Protein AF-A0A6P8WAM2-F1 (afdb_monomer_lite)

Radius of gyration: 33.54 Å; chains: 1; bounding box: 85×66×85 Å

Structure (mmCIF, N/CA/C/O backbone):
data_AF-A0A6P8WAM2-F1
#
_entry.id   AF-A0A6P8WAM2-F1
#
loop_
_atom_site.group_PDB
_atom_site.id
_atom_site.type_symbol
_atom_site.label_atom_id
_atom_site.label_alt_id
_atom_site.label_comp_id
_atom_site.label_asym_id
_atom_site.label_entity_id
_atom_site.label_seq_id
_atom_site.pdbx_PDB_ins_code
_atom_site.Cartn_x
_atom_site.Cartn_y
_atom_site.Cartn_z
_atom_site.occupancy
_atom_site.B_iso_or_equiv
_atom_site.auth_seq_id
_atom_site.auth_comp_id
_atom_site.auth_asym_id
_atom_site.auth_atom_id
_atom_site.pdbx_PDB_model_num
ATOM 1 N N . MET A 1 1 ? -18.773 44.799 2.627 1.00 32.84 1 MET A N 1
ATOM 2 C CA . MET A 1 1 ? -20.217 44.986 2.868 1.00 32.84 1 MET A CA 1
ATOM 3 C C . MET A 1 1 ? -20.876 43.616 2.705 1.00 32.84 1 MET A C 1
ATOM 5 O O . MET A 1 1 ? -21.251 43.252 1.602 1.00 32.84 1 MET A O 1
ATOM 9 N N . PHE A 1 2 ? -20.865 42.795 3.760 1.00 32.62 2 PHE A N 1
ATOM 10 C CA . PHE A 1 2 ? -21.522 41.482 3.760 1.00 32.62 2 PHE A CA 1
ATOM 11 C C . PHE A 1 2 ? -22.935 41.665 4.309 1.00 32.62 2 PHE A C 1
ATOM 13 O O . PHE A 1 2 ? -23.113 42.254 5.372 1.00 32.62 2 PHE A O 1
ATOM 20 N N . LEU A 1 3 ? -23.923 41.229 3.532 1.00 33.69 3 LEU A N 1
ATOM 21 C CA . LEU A 1 3 ? -25.344 41.375 3.824 1.00 33.69 3 LEU A CA 1
ATOM 22 C C . LEU A 1 3 ? -25.711 40.569 5.077 1.00 33.69 3 LEU A C 1
ATOM 24 O O . LEU A 1 3 ? -25.753 39.339 5.042 1.00 33.69 3 LEU A O 1
ATOM 28 N N . LEU A 1 4 ? -25.988 41.282 6.170 1.00 34.19 4 LEU A N 1
ATOM 29 C CA . LEU A 1 4 ? -26.717 40.766 7.324 1.00 34.19 4 LEU A CA 1
ATOM 30 C C . LEU A 1 4 ? -28.115 40.347 6.851 1.00 34.19 4 LEU A C 1
ATOM 32 O O . LEU A 1 4 ? -28.891 41.177 6.377 1.00 34.19 4 LEU A O 1
ATOM 36 N N . ARG A 1 5 ? -28.428 39.052 6.954 1.00 29.53 5 ARG A N 1
ATOM 37 C CA . ARG A 1 5 ? -29.817 38.583 6.911 1.00 29.53 5 ARG A CA 1
ATOM 38 C C . ARG A 1 5 ? -30.479 38.955 8.245 1.00 29.53 5 ARG A C 1
ATOM 40 O O . ARG A 1 5 ? -29.837 38.767 9.275 1.00 29.53 5 ARG A O 1
ATOM 47 N N . PRO A 1 6 ? -31.715 39.475 8.244 1.00 33.00 6 PRO A N 1
ATOM 48 C CA . PRO A 1 6 ? -32.419 39.791 9.478 1.00 33.00 6 PRO A CA 1
ATOM 49 C C . PRO A 1 6 ? -32.790 38.501 10.221 1.00 33.00 6 PRO A C 1
ATOM 51 O O . PRO A 1 6 ? -33.315 37.566 9.610 1.00 33.00 6 PRO A O 1
ATOM 54 N N . ASP A 1 7 ? -32.506 38.468 11.525 1.00 31.50 7 ASP A N 1
ATOM 55 C CA . ASP A 1 7 ? -33.009 37.450 12.448 1.00 31.50 7 ASP A CA 1
ATOM 56 C C . ASP A 1 7 ? -34.542 37.510 12.466 1.00 31.50 7 ASP A C 1
ATOM 58 O O . ASP A 1 7 ? -35.146 38.566 12.669 1.00 31.50 7 ASP A O 1
ATOM 62 N N . LYS A 1 8 ? -35.173 36.364 12.214 1.00 34.22 8 LYS A N 1
ATOM 63 C CA . LYS A 1 8 ? -36.614 36.171 12.389 1.00 34.22 8 LYS A CA 1
ATOM 64 C C . LYS A 1 8 ? -36.924 35.958 13.881 1.00 34.22 8 LYS A C 1
ATOM 66 O O . LYS A 1 8 ? -36.145 35.291 14.558 1.00 34.22 8 LYS A O 1
ATOM 71 N N . PRO A 1 9 ? -38.079 36.427 14.383 1.00 36.09 9 PRO A N 1
ATOM 72 C CA . PRO A 1 9 ? -38.484 36.314 15.785 1.00 36.09 9 PRO A CA 1
ATOM 73 C C . PRO A 1 9 ? -39.090 34.932 16.108 1.00 36.09 9 PRO A C 1
ATOM 75 O O . PRO A 1 9 ? -40.197 34.842 16.626 1.00 36.09 9 PRO A O 1
ATOM 78 N N . GLU A 1 10 ? -38.401 33.841 15.764 1.00 43.81 10 GLU A N 1
ATOM 79 C CA . GLU A 1 10 ? -38.855 32.472 16.095 1.00 43.81 10 GLU A CA 1
ATOM 80 C C . GLU A 1 10 ? -38.477 32.068 17.541 1.00 43.81 10 GLU A C 1
ATOM 82 O O . GLU A 1 10 ? -38.995 31.096 18.073 1.00 43.81 10 GLU A O 1
ATOM 87 N N . THR A 1 11 ? -37.623 32.843 18.221 1.00 50.03 11 THR A N 1
ATOM 88 C CA . THR A 1 11 ? -37.002 32.468 19.504 1.00 50.03 11 THR A CA 1
ATOM 89 C C . THR A 1 11 ? -37.918 32.556 20.730 1.00 50.03 11 THR A C 1
ATOM 91 O O . THR A 1 11 ? -37.731 31.789 21.667 1.00 50.03 11 THR A O 1
ATOM 94 N N . GLU A 1 12 ? -38.908 33.455 20.752 1.00 48.16 12 GLU A N 1
ATOM 95 C CA . GLU A 1 12 ? -39.744 33.678 21.951 1.00 48.16 12 GLU A CA 1
ATOM 96 C C . GLU A 1 12 ? -40.930 32.699 22.060 1.00 48.16 12 GLU A C 1
ATOM 98 O O . GLU A 1 12 ? -41.411 32.428 23.161 1.00 48.16 12 GLU A O 1
ATOM 103 N N . GLN A 1 13 ? -41.398 32.126 20.941 1.00 50.12 13 GLN A N 1
ATOM 104 C CA . GLN A 1 13 ? -42.531 31.186 20.939 1.00 50.12 13 GLN A CA 1
ATOM 105 C C . GLN A 1 13 ? -42.145 29.794 21.465 1.00 50.12 13 GLN A C 1
ATOM 107 O O . GLN A 1 13 ? -42.912 29.195 22.221 1.00 50.12 13 GLN A O 1
ATOM 112 N N . ASP A 1 14 ? -40.942 29.314 21.142 1.00 52.59 14 ASP A N 1
ATOM 113 C CA . ASP A 1 14 ? -40.443 28.010 21.601 1.00 52.59 14 ASP A CA 1
ATOM 114 C C . ASP A 1 14 ? -40.101 28.002 23.105 1.00 52.59 14 ASP A C 1
ATOM 116 O O . ASP A 1 14 ? -40.185 26.966 23.768 1.00 52.59 14 ASP A O 1
ATOM 120 N N . GLU A 1 15 ? -39.729 29.151 23.682 1.00 55.84 15 GLU A N 1
ATOM 121 C CA . GLU A 1 15 ? -39.381 29.265 25.107 1.00 55.84 15 GLU A CA 1
ATOM 122 C C . GLU A 1 15 ? -40.602 29.134 26.029 1.00 55.84 15 GLU A C 1
ATOM 124 O O . GLU A 1 15 ? -40.510 28.485 27.083 1.00 55.84 15 GLU A O 1
ATOM 129 N N . ALA A 1 16 ? -41.741 29.697 25.609 1.00 56.81 16 ALA A N 1
ATOM 130 C CA . ALA A 1 16 ? -43.005 29.662 26.343 1.00 56.81 16 ALA A CA 1
ATOM 131 C C . ALA A 1 16 ? -43.726 28.308 26.235 1.00 56.81 16 ALA A C 1
ATOM 133 O O . ALA A 1 16 ? -44.442 27.925 27.161 1.00 56.81 16 ALA A O 1
ATOM 134 N N . MET A 1 17 ? -43.525 27.570 25.136 1.00 62.84 17 MET A N 1
ATOM 135 C CA . MET A 1 17 ? -44.239 26.316 24.868 1.00 62.84 17 MET A CA 1
ATOM 136 C C . MET A 1 17 ? -43.817 25.166 25.797 1.00 62.84 17 MET A C 1
ATOM 138 O O . MET A 1 17 ? -44.658 24.348 26.145 1.00 62.84 17 MET A O 1
ATOM 142 N N . PHE A 1 18 ? -42.556 25.139 26.251 1.00 68.06 18 PHE A N 1
ATOM 143 C CA . PHE A 1 18 ? -41.987 24.026 27.034 1.00 68.06 18 PHE A CA 1
ATOM 144 C C . PHE A 1 18 ? -41.629 24.385 28.491 1.00 68.06 18 PHE A C 1
ATOM 146 O O . PHE A 1 18 ? -40.842 23.683 29.129 1.00 68.06 18 PHE A O 1
ATOM 153 N N . ASP A 1 19 ? -42.149 25.490 29.040 1.00 70.75 19 ASP A N 1
ATOM 154 C CA . ASP A 1 19 ? -41.751 25.989 30.371 1.00 70.75 19 ASP A CA 1
ATOM 155 C C . ASP A 1 19 ? -42.118 25.028 31.522 1.00 70.75 19 ASP A C 1
ATOM 157 O O . ASP A 1 19 ? -41.364 24.896 32.490 1.00 70.75 19 ASP A O 1
ATOM 161 N N . ALA A 1 20 ? -43.228 24.291 31.404 1.00 72.25 20 ALA A N 1
ATOM 162 C CA . ALA A 1 20 ? -43.643 23.310 32.410 1.00 72.25 20 ALA A CA 1
ATOM 163 C C . ALA A 1 20 ? -42.710 22.084 32.439 1.00 72.25 20 ALA A C 1
ATOM 165 O O . ALA A 1 20 ? -42.193 21.719 33.502 1.00 72.25 20 ALA A O 1
ATOM 166 N N . SER A 1 21 ? -42.426 21.491 31.276 1.00 73.50 21 SER A N 1
ATOM 167 C CA . SER A 1 21 ? -41.458 20.390 31.151 1.00 73.50 21 SER A CA 1
ATOM 168 C C . SER A 1 21 ? -40.031 20.812 31.496 1.00 73.50 21 SER A C 1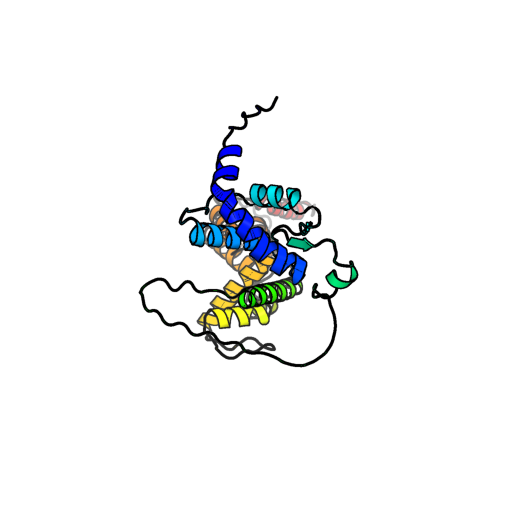
ATOM 170 O O . SER A 1 21 ? -39.284 20.031 32.089 1.00 73.50 21 SER A O 1
ATOM 172 N N . TYR A 1 22 ? -39.657 22.059 31.204 1.00 76.38 22 TYR A N 1
ATOM 173 C CA . TYR A 1 22 ? -38.361 22.614 31.580 1.00 76.38 22 TYR A CA 1
ATOM 174 C C . TYR A 1 22 ? -38.194 22.738 33.098 1.00 76.38 22 TYR A C 1
ATOM 176 O O . TYR A 1 22 ? -37.180 22.295 33.635 1.00 76.38 22 TYR A O 1
ATOM 184 N N . LYS A 1 23 ? -39.202 23.229 33.827 1.00 76.56 23 LYS A N 1
ATOM 185 C CA . LYS A 1 23 ? -39.153 23.280 35.300 1.00 76.56 23 LYS A CA 1
ATOM 186 C C . LYS A 1 23 ? -39.003 21.890 35.920 1.00 76.56 23 LYS A C 1
ATOM 188 O O . LYS A 1 23 ? -38.181 21.704 36.817 1.00 76.56 23 LYS A O 1
ATOM 193 N N . LEU A 1 24 ? -39.722 20.895 35.399 1.00 74.81 24 LEU A N 1
ATOM 194 C CA . LEU A 1 24 ? -39.595 19.503 35.849 1.00 74.81 24 LEU A CA 1
ATOM 195 C C . LEU A 1 24 ? -38.218 18.906 35.530 1.00 74.81 24 LEU A C 1
ATOM 197 O O . LEU A 1 24 ? -37.649 18.188 36.355 1.00 74.81 24 LEU A O 1
ATOM 201 N N . PHE A 1 25 ? -37.661 19.220 34.360 1.00 80.12 25 PHE A N 1
ATOM 202 C CA . PHE A 1 25 ? -36.307 18.830 33.967 1.00 80.12 25 PHE A CA 1
ATOM 203 C C . PHE A 1 25 ? -35.244 19.436 34.893 1.00 80.12 25 PHE A C 1
ATOM 205 O O . PHE A 1 25 ? -34.331 18.733 35.336 1.00 80.12 25 PHE A O 1
ATOM 212 N N . CYS A 1 26 ? -35.396 20.706 35.258 1.00 73.50 26 CYS A N 1
ATOM 213 C CA . CYS A 1 26 ? -34.499 21.393 36.180 1.00 73.50 26 CYS A CA 1
ATOM 214 C C . CYS A 1 26 ? -34.509 20.773 37.587 1.00 73.50 26 CYS A C 1
ATOM 216 O O . CYS A 1 26 ? -33.446 20.610 38.185 1.00 73.50 26 CYS A O 1
ATOM 218 N N . GLU A 1 27 ? -35.666 20.358 38.107 1.00 73.69 27 GLU A N 1
ATOM 219 C CA . GLU A 1 27 ? -35.744 19.671 39.407 1.00 73.69 27 GLU A CA 1
ATOM 220 C C . GLU A 1 27 ? -35.145 18.255 39.357 1.00 73.69 27 GLU A C 1
ATOM 222 O O . GLU A 1 27 ? -34.324 17.887 40.199 1.00 73.69 27 GLU A O 1
ATOM 227 N N . ARG A 1 28 ? -35.524 17.447 38.358 1.00 70.00 28 ARG A N 1
ATOM 228 C CA . ARG A 1 28 ? -35.157 16.019 38.304 1.00 70.00 28 ARG A CA 1
ATOM 229 C C . ARG A 1 28 ? -33.756 15.735 37.787 1.00 70.00 28 ARG A C 1
ATOM 231 O O . ARG A 1 28 ? -33.146 14.760 38.205 1.00 70.00 28 ARG A O 1
ATOM 238 N N . ILE A 1 29 ? -33.260 16.520 36.839 1.00 71.38 29 ILE A N 1
ATOM 239 C CA . ILE A 1 29 ? -31.976 16.240 36.188 1.00 71.38 29 ILE A CA 1
ATOM 240 C C . ILE A 1 29 ? -30.924 17.211 36.699 1.00 71.38 29 ILE A C 1
ATOM 242 O O . ILE A 1 29 ? -29.888 16.782 37.196 1.00 71.38 29 ILE A O 1
ATOM 246 N N . ILE A 1 30 ? -31.192 18.513 36.657 1.00 71.12 30 ILE A N 1
ATOM 247 C CA . ILE A 1 30 ? -30.178 19.501 37.038 1.00 71.12 30 ILE A CA 1
ATOM 248 C C . ILE A 1 30 ? -29.949 19.498 38.553 1.00 71.12 30 ILE A C 1
ATOM 250 O O . ILE A 1 30 ? -28.817 19.339 39.005 1.00 71.12 30 ILE A O 1
ATOM 254 N N . ARG A 1 31 ? -31.006 19.595 39.367 1.00 67.44 31 ARG A N 1
ATOM 255 C CA . ARG A 1 31 ? -30.842 19.614 40.828 1.00 67.44 31 ARG A CA 1
ATOM 256 C C . ARG A 1 31 ? -30.455 18.259 41.402 1.00 67.44 31 ARG A C 1
ATOM 258 O O . ARG A 1 31 ? -29.498 18.199 42.163 1.00 67.44 31 ARG A O 1
ATOM 265 N N . GLN A 1 32 ? -31.120 17.171 41.021 1.00 66.38 32 GLN A N 1
ATOM 266 C CA . GLN A 1 32 ? -30.775 15.859 41.584 1.00 66.38 32 GLN A CA 1
ATOM 267 C C . GLN A 1 32 ? -29.473 15.273 41.015 1.00 66.38 32 GLN A C 1
ATOM 269 O O . GLN A 1 32 ? -28.665 14.764 41.785 1.00 66.38 32 GLN A O 1
ATOM 274 N N . ARG A 1 33 ? -29.218 15.347 39.700 1.00 64.25 33 ARG A N 1
ATOM 275 C CA . ARG A 1 33 ? -28.040 14.678 39.110 1.00 64.25 33 ARG A CA 1
ATOM 276 C C . ARG A 1 33 ? -26.793 15.555 39.073 1.00 64.25 33 ARG A C 1
ATOM 278 O O . ARG A 1 33 ? -25.726 15.089 39.453 1.00 64.25 33 ARG A O 1
ATOM 285 N N . LEU A 1 34 ? -26.911 16.818 38.663 1.00 62.78 34 LEU A N 1
ATOM 286 C CA . LEU A 1 34 ? -25.737 17.697 38.569 1.00 62.78 34 LEU A CA 1
ATOM 287 C C . LEU A 1 34 ? -25.371 18.368 39.896 1.00 62.78 34 LEU A C 1
ATOM 289 O O . LEU A 1 34 ? -24.187 18.510 40.174 1.00 62.78 34 LEU A O 1
ATOM 293 N N . LEU A 1 35 ? -26.352 18.787 40.703 1.00 60.88 35 LEU A N 1
ATOM 294 C CA . LEU A 1 35 ? -26.080 19.547 41.934 1.00 60.88 35 LEU A CA 1
ATOM 295 C C . LEU A 1 35 ? -26.005 18.677 43.195 1.00 60.88 35 LEU A C 1
ATOM 297 O O . LEU A 1 35 ? -25.185 18.959 44.062 1.00 60.88 35 LEU A O 1
ATOM 301 N N . VAL A 1 36 ? -26.838 17.638 43.315 1.00 62.91 36 VAL A N 1
ATOM 302 C CA . VAL A 1 36 ? -26.807 16.727 44.476 1.00 62.91 36 VAL A CA 1
ATOM 303 C C . VAL A 1 36 ? -25.833 15.569 44.253 1.00 62.91 36 VAL A C 1
ATOM 305 O O . VAL A 1 36 ? -25.047 15.267 45.146 1.00 62.91 36 VAL A O 1
ATOM 308 N N . ASN A 1 37 ? -25.827 14.958 43.062 1.00 60.44 37 ASN A N 1
ATOM 309 C CA . ASN A 1 37 ? -24.964 13.804 42.770 1.00 60.44 37 ASN A CA 1
ATOM 310 C C . ASN A 1 37 ? -23.607 14.167 42.129 1.00 60.44 37 ASN A C 1
ATOM 312 O O . ASN A 1 37 ? -22.826 13.261 41.852 1.00 60.44 37 ASN A O 1
ATOM 316 N N . ASN A 1 38 ? -23.314 15.457 41.892 1.00 62.34 38 ASN A N 1
ATOM 317 C CA . ASN A 1 38 ? -22.072 15.944 41.259 1.00 62.34 38 ASN A CA 1
ATOM 318 C C . ASN A 1 38 ? -21.704 15.225 39.942 1.00 62.34 38 ASN A C 1
ATOM 320 O O . ASN A 1 38 ? -20.531 15.022 39.624 1.00 62.34 38 ASN A O 1
ATOM 324 N N . GLU A 1 39 ? -22.703 14.828 39.156 1.00 64.88 39 GLU A N 1
ATOM 325 C CA . GLU A 1 39 ? -22.485 14.087 37.917 1.00 64.88 39 GLU A CA 1
ATOM 326 C C . GLU A 1 39 ? -22.065 15.022 36.770 1.00 64.88 39 GLU A C 1
ATOM 328 O O . GLU A 1 39 ? -22.671 16.072 36.543 1.00 64.88 39 GLU A O 1
ATOM 333 N N . VAL A 1 40 ? -21.045 14.620 36.004 1.00 68.38 40 VAL A N 1
ATOM 334 C CA . VAL A 1 40 ? -20.615 15.335 34.794 1.00 68.38 40 VAL A CA 1
ATOM 335 C C . VAL A 1 40 ? -21.401 14.805 33.599 1.00 68.38 40 VAL A C 1
ATOM 337 O O . VAL A 1 40 ? -21.226 13.657 33.188 1.00 68.38 40 VAL A O 1
ATOM 340 N N . LEU A 1 41 ? -22.241 15.649 33.001 1.00 69.12 41 LEU A N 1
ATOM 341 C CA . LEU A 1 41 ? -23.085 15.262 31.869 1.00 69.12 41 LEU A CA 1
ATOM 342 C C . LEU A 1 41 ? -22.659 15.964 30.581 1.00 69.12 41 LEU A C 1
ATOM 344 O O . LEU A 1 41 ? -22.220 17.114 30.578 1.00 69.12 41 LEU A O 1
ATOM 348 N N . ARG A 1 42 ? -22.806 15.276 29.445 1.00 77.38 42 ARG A N 1
ATOM 349 C CA . ARG A 1 42 ? -22.582 15.883 28.124 1.00 77.38 42 ARG A CA 1
ATOM 350 C C . ARG A 1 42 ? -23.816 16.676 27.697 1.00 77.38 42 ARG A C 1
ATOM 352 O O . ARG A 1 42 ? -24.939 16.196 27.843 1.00 77.38 42 ARG A O 1
ATOM 359 N N . MET A 1 43 ? -23.624 17.811 27.026 1.00 75.25 43 MET A N 1
ATOM 360 C CA . MET A 1 43 ? -24.722 18.623 26.474 1.00 75.25 43 MET A CA 1
ATOM 361 C C . MET A 1 43 ? -25.644 17.834 25.532 1.00 75.25 43 MET A C 1
ATOM 363 O O . MET A 1 43 ? -26.850 18.068 25.495 1.00 75.25 43 MET A O 1
ATOM 367 N N . GLY A 1 44 ? -25.102 16.855 24.799 1.00 70.12 44 GLY A N 1
ATOM 368 C CA . GLY A 1 44 ? -25.904 15.947 23.974 1.00 70.12 44 GLY A CA 1
ATOM 369 C C . GLY A 1 44 ? -26.854 15.064 24.789 1.00 70.12 44 GLY A C 1
ATOM 370 O O . GLY A 1 44 ? -28.004 14.891 24.396 1.00 70.12 44 GLY A O 1
ATOM 371 N N . GLN A 1 45 ? -26.400 14.565 25.942 1.00 71.81 45 GLN A N 1
ATOM 372 C CA . GLN A 1 45 ? -27.205 13.737 26.846 1.00 71.81 45 GLN A CA 1
ATOM 373 C C . GLN A 1 45 ? -28.272 14.571 27.560 1.00 71.81 45 GLN A C 1
ATOM 375 O O . GLN A 1 45 ? -29.406 14.123 27.681 1.00 71.81 45 GLN A O 1
ATOM 380 N N . LEU A 1 46 ? -27.944 15.804 27.962 1.00 75.69 46 LEU A N 1
ATOM 381 C CA . LEU A 1 46 ? -28.914 16.733 28.552 1.00 75.69 46 LEU A CA 1
ATOM 382 C C . LEU A 1 46 ? -30.022 17.109 27.570 1.00 75.69 46 LEU A C 1
ATOM 384 O O . LEU A 1 46 ? -31.193 17.107 27.939 1.00 75.69 46 LEU A O 1
ATOM 388 N N . ARG A 1 47 ? -29.667 17.368 26.305 1.00 76.62 47 ARG A N 1
ATOM 389 C CA . ARG A 1 47 ? -30.654 17.628 25.251 1.00 76.62 47 ARG A CA 1
ATOM 390 C C . ARG A 1 47 ? -31.571 16.425 25.044 1.00 76.62 47 ARG A C 1
ATOM 392 O O . ARG A 1 47 ? -32.777 16.610 24.956 1.00 76.62 47 ARG A O 1
ATOM 399 N N . GLN A 1 48 ? -31.016 15.215 24.981 1.00 76.38 48 GLN A N 1
ATOM 400 C CA . GLN A 1 48 ? -31.823 14.010 24.800 1.00 76.38 48 GLN A CA 1
ATOM 401 C C . GLN A 1 48 ? -32.764 13.786 25.990 1.00 76.38 48 GLN A C 1
ATOM 403 O O . GLN A 1 48 ? -33.957 13.611 25.787 1.00 76.38 48 GLN A O 1
ATOM 408 N N . ALA A 1 49 ? -32.261 13.917 27.221 1.00 76.62 49 ALA A N 1
AT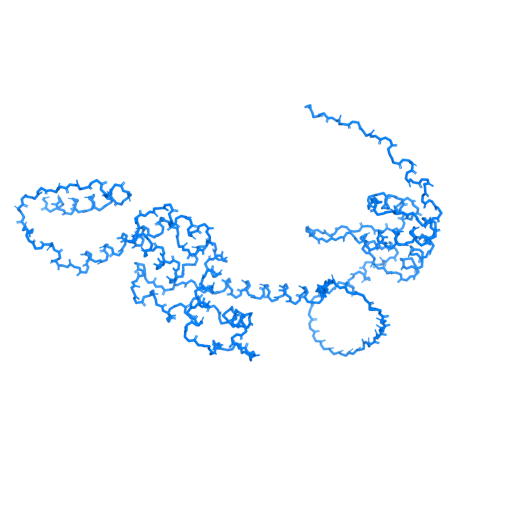OM 409 C CA . ALA A 1 49 ? -33.074 13.800 28.430 1.00 76.62 49 ALA A CA 1
ATOM 410 C C . ALA A 1 49 ? -34.189 14.860 28.505 1.00 76.62 49 ALA A C 1
ATOM 412 O O . ALA A 1 49 ? -35.277 14.574 29.000 1.00 76.62 49 ALA A O 1
ATOM 413 N N . PHE A 1 50 ? -33.945 16.072 27.996 1.00 77.56 50 PHE A N 1
ATOM 414 C CA . PHE A 1 50 ? -34.973 17.104 27.876 1.00 77.56 50 PHE A CA 1
ATOM 415 C C . PHE A 1 50 ? -36.039 16.733 26.834 1.00 77.56 50 PHE A C 1
ATOM 417 O O . PHE A 1 50 ? -37.227 16.829 27.127 1.00 77.56 50 PHE A O 1
ATOM 424 N N . ILE A 1 51 ? -35.636 16.247 25.655 1.00 78.25 51 ILE A N 1
ATOM 425 C CA . ILE A 1 51 ? -36.565 15.787 24.606 1.00 78.25 51 ILE A CA 1
ATOM 426 C C . ILE A 1 51 ? -37.436 14.634 25.121 1.00 78.25 51 ILE A C 1
ATOM 428 O O . ILE A 1 51 ? -38.653 14.651 24.936 1.00 78.25 51 ILE A O 1
ATOM 432 N N . ASP A 1 52 ? -36.831 13.667 25.810 1.00 76.81 52 ASP A N 1
ATOM 433 C CA . ASP A 1 52 ? -37.537 12.514 26.371 1.00 76.81 52 ASP A CA 1
ATOM 434 C C . ASP A 1 52 ? -38.539 12.949 27.460 1.00 76.81 52 ASP A C 1
ATOM 436 O O . ASP A 1 52 ? -39.659 12.440 27.514 1.00 76.81 52 ASP A O 1
ATOM 440 N N . MET A 1 53 ? -38.181 13.946 28.278 1.00 73.75 53 MET A N 1
ATOM 441 C CA . MET A 1 53 ? -39.065 14.540 29.291 1.00 73.75 53 MET A CA 1
ATOM 442 C C . MET A 1 53 ? -40.245 15.306 28.683 1.00 73.75 53 MET A C 1
ATOM 444 O O . MET A 1 53 ? -41.375 15.132 29.140 1.00 73.75 53 MET A O 1
ATOM 448 N N . VAL A 1 54 ? -40.016 16.118 27.647 1.00 76.75 54 VAL A N 1
ATOM 449 C CA . VAL A 1 54 ? -41.095 16.848 26.954 1.00 76.75 54 VAL A CA 1
ATOM 450 C C . VAL A 1 54 ? -42.060 15.865 26.289 1.00 76.75 54 VAL A C 1
ATOM 452 O O . VAL A 1 54 ? -43.279 16.000 26.414 1.00 76.75 54 VAL A O 1
ATOM 455 N N . LYS A 1 55 ? -41.527 14.808 25.667 1.00 77.69 55 LYS A N 1
ATOM 456 C CA . LYS A 1 55 ? -42.339 13.749 25.062 1.00 77.69 55 LYS A CA 1
ATOM 457 C C . LYS A 1 55 ? -43.178 12.999 26.101 1.00 77.69 55 LYS A C 1
ATOM 459 O O . LYS A 1 55 ? -44.329 12.676 25.822 1.00 77.69 55 LYS A O 1
ATOM 464 N N . ALA A 1 56 ? -42.625 12.735 27.284 1.00 72.81 56 ALA A N 1
ATOM 465 C CA . ALA A 1 56 ? -43.325 12.030 28.356 1.00 72.81 56 ALA A CA 1
ATOM 466 C C . ALA A 1 56 ? -44.406 12.879 29.047 1.00 72.81 56 ALA A C 1
ATOM 468 O O . ALA A 1 56 ? -45.421 12.332 29.471 1.00 72.81 56 ALA A O 1
ATOM 469 N N . ASN A 1 57 ? -44.190 14.190 29.185 1.00 69.75 57 ASN A N 1
ATOM 470 C CA . ASN A 1 57 ? -45.041 15.049 30.010 1.00 69.75 57 ASN A CA 1
ATOM 471 C C . ASN A 1 57 ? -46.061 15.870 29.205 1.00 69.75 57 ASN A C 1
ATOM 473 O O . ASN A 1 57 ? -47.175 16.088 29.672 1.00 69.75 57 ASN A O 1
ATOM 477 N N . GLU A 1 58 ? -45.699 16.315 28.002 1.00 68.50 58 GLU A N 1
ATOM 478 C CA . GLU A 1 58 ? -46.555 17.160 27.156 1.00 68.50 58 GLU A CA 1
ATOM 479 C C . GLU A 1 58 ? -47.000 16.448 25.870 1.00 68.50 58 GLU A C 1
ATOM 481 O O . GLU A 1 58 ? -47.902 16.924 25.186 1.00 68.50 58 GLU A O 1
ATOM 486 N N . GLY A 1 59 ? -46.408 15.293 25.534 1.00 63.88 59 GLY A N 1
ATOM 487 C CA . GLY A 1 59 ? -46.748 14.535 24.322 1.00 63.88 59 GLY A CA 1
ATOM 488 C C . GLY A 1 59 ? -46.371 15.247 23.016 1.00 63.88 59 GLY A C 1
ATOM 489 O O . GLY A 1 59 ? -46.776 14.809 21.939 1.00 63.88 59 GLY A O 1
ATOM 490 N N . VAL A 1 60 ? -45.604 16.338 23.102 1.00 71.38 60 VAL A N 1
ATOM 491 C CA . VAL A 1 60 ? -45.154 17.155 21.969 1.00 71.38 60 VAL A CA 1
ATOM 492 C C . VAL A 1 60 ? -43.758 16.709 21.529 1.00 71.38 60 VAL A C 1
ATOM 494 O O . VAL A 1 60 ? -42.903 16.378 22.351 1.00 71.38 60 VAL A O 1
ATOM 497 N N . ASP A 1 61 ? -43.512 16.698 20.218 1.00 70.19 61 ASP A N 1
ATOM 498 C CA . ASP A 1 61 ? -42.197 16.376 19.662 1.00 70.19 61 ASP A CA 1
ATOM 499 C C . ASP A 1 61 ? -41.243 17.581 19.742 1.00 70.19 61 ASP A C 1
ATOM 501 O O . ASP A 1 61 ? -41.333 18.525 18.958 1.00 70.19 61 ASP A O 1
ATOM 505 N N . ALA A 1 62 ? -40.299 17.529 20.685 1.00 69.75 62 ALA A N 1
ATOM 506 C CA . ALA A 1 62 ? -39.258 18.541 20.872 1.00 69.75 62 ALA A CA 1
ATOM 507 C C . ALA A 1 62 ? -37.942 18.223 20.133 1.00 69.75 62 ALA A C 1
ATOM 509 O O . ALA A 1 62 ? -36.904 18.819 20.432 1.00 69.75 62 ALA A O 1
ATOM 510 N N . SER A 1 63 ? -37.938 17.31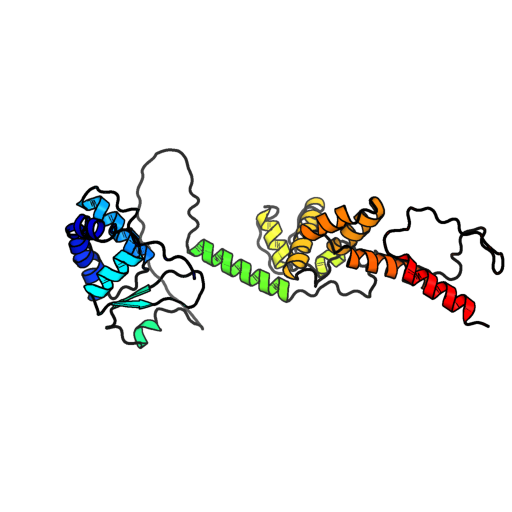0 19.153 1.00 70.50 63 SER A N 1
ATOM 511 C CA . SER A 1 63 ? -36.717 16.896 18.432 1.00 70.50 63 SER A CA 1
ATOM 512 C C . SER A 1 63 ? -35.949 18.063 17.786 1.00 70.50 63 SER A C 1
ATOM 514 O O . SER A 1 63 ? -34.714 18.039 17.710 1.00 70.50 63 SER A O 1
ATOM 516 N N . ASN A 1 64 ? -36.656 19.125 17.385 1.00 67.69 64 ASN A N 1
ATOM 517 C CA . ASN A 1 64 ? -36.067 20.331 16.792 1.00 67.69 64 ASN A CA 1
ATOM 518 C C . ASN A 1 64 ? -35.464 21.314 17.816 1.00 67.69 64 ASN A C 1
ATOM 520 O O . ASN A 1 64 ? -34.860 22.310 17.416 1.00 67.69 64 ASN A O 1
ATOM 524 N N . TYR A 1 65 ? -35.554 21.035 19.122 1.00 70.12 65 TYR A N 1
ATOM 525 C CA . TYR A 1 65 ? -35.028 21.924 20.157 1.00 70.12 65 TYR A CA 1
ATOM 526 C C . TYR A 1 65 ? -33.495 22.024 20.089 1.00 70.12 65 TYR A C 1
ATOM 528 O O . TYR A 1 65 ? -32.776 21.015 20.141 1.00 70.12 65 TYR A O 1
ATOM 536 N N . ARG A 1 66 ? -32.979 23.252 19.946 1.00 68.00 66 ARG A N 1
ATOM 537 C CA . ARG A 1 66 ? -31.547 23.530 19.735 1.00 68.00 66 ARG A CA 1
ATOM 538 C C . ARG A 1 66 ? -30.754 23.469 21.043 1.00 68.00 66 ARG A C 1
ATOM 540 O O . ARG A 1 66 ? -31.162 24.025 22.057 1.00 68.00 66 ARG A O 1
ATOM 547 N N . GLN A 1 67 ? -29.557 22.875 20.988 1.00 71.19 67 GLN A N 1
ATOM 548 C CA . GLN A 1 67 ? -28.633 22.792 22.135 1.00 71.19 67 GLN A CA 1
ATOM 549 C C . GLN A 1 67 ? -28.235 24.172 22.674 1.00 71.19 67 GLN A C 1
ATOM 551 O O . GLN A 1 67 ? -28.125 24.348 23.885 1.00 71.19 67 GLN A O 1
ATOM 556 N N . ASP A 1 68 ? -28.083 25.152 21.782 1.00 67.88 68 ASP A N 1
ATOM 557 C CA . ASP A 1 68 ? -27.715 26.527 22.131 1.00 67.88 68 ASP A CA 1
ATOM 558 C C . ASP A 1 68 ? -28.779 27.219 23.000 1.00 67.88 68 ASP A C 1
ATOM 560 O O . ASP A 1 68 ? -28.436 28.013 23.874 1.00 67.88 68 ASP A O 1
ATOM 564 N N . LEU A 1 69 ? -30.066 26.914 22.779 1.00 73.19 69 LEU A N 1
ATOM 565 C CA . LEU A 1 69 ? -31.182 27.487 23.542 1.00 73.19 69 LEU A CA 1
ATOM 566 C C . LEU A 1 69 ? -31.263 26.865 24.936 1.00 73.19 69 LEU A C 1
ATOM 568 O O . LEU A 1 69 ? -31.321 27.591 25.926 1.00 73.19 69 LEU A O 1
ATOM 572 N N . LEU A 1 70 ? -31.150 25.532 25.020 1.00 74.44 70 LEU A N 1
ATOM 573 C CA . LEU A 1 70 ? -31.101 24.827 26.305 1.00 74.44 70 LEU A CA 1
ATOM 574 C C . LEU A 1 70 ? -29.944 25.336 27.170 1.00 74.44 70 LEU A C 1
ATOM 576 O O . LEU A 1 70 ? -30.112 25.583 28.360 1.00 74.44 70 LEU A O 1
ATOM 580 N N . LYS A 1 71 ? -28.774 25.535 26.554 1.00 76.31 71 LYS A N 1
ATOM 581 C CA . LYS A 1 71 ? -27.589 26.071 27.224 1.00 76.31 71 LYS A CA 1
ATOM 582 C C . LYS A 1 71 ? -27.827 27.471 27.778 1.00 76.31 71 LYS A C 1
ATOM 584 O O . LYS A 1 71 ? -27.491 27.719 28.930 1.00 76.31 71 LYS A O 1
ATOM 589 N N . LYS A 1 72 ? -28.390 28.379 26.974 1.00 73.12 72 LYS A N 1
ATOM 590 C CA . LYS A 1 72 ? -28.687 29.753 27.409 1.00 73.12 72 LYS A CA 1
ATOM 591 C C . LYS A 1 72 ? -29.638 29.767 28.604 1.00 73.12 72 LYS A C 1
ATOM 593 O O . LYS A 1 72 ? -29.352 30.457 29.576 1.00 73.12 72 LYS A O 1
ATOM 598 N N . ARG A 1 73 ? -30.702 28.960 28.558 1.00 75.56 73 ARG A N 1
ATOM 599 C CA . ARG A 1 73 ? -31.692 28.859 29.640 1.00 75.56 73 ARG A CA 1
ATOM 600 C C . ARG A 1 73 ? -31.073 28.296 30.925 1.00 75.56 73 ARG A C 1
ATOM 602 O O . ARG A 1 73 ? -31.215 28.887 31.988 1.00 75.56 73 ARG A O 1
ATOM 609 N N . LEU A 1 74 ? -30.276 27.230 30.811 1.00 75.62 74 LEU A N 1
ATOM 610 C CA . LEU A 1 74 ? -29.569 26.639 31.953 1.00 75.62 74 LEU A CA 1
ATOM 611 C C . LEU A 1 74 ? -28.513 27.574 32.553 1.00 75.62 74 LEU A C 1
ATOM 613 O O . LEU A 1 74 ? -28.386 27.633 33.770 1.00 75.62 74 LEU A O 1
ATOM 617 N N . ALA A 1 75 ? -27.777 28.315 31.722 1.00 71.56 75 ALA A N 1
ATOM 618 C CA . ALA A 1 75 ? -26.803 29.300 32.190 1.00 71.56 75 ALA A CA 1
ATOM 619 C C . ALA A 1 75 ? -27.469 30.502 32.885 1.00 71.56 75 ALA A C 1
ATOM 621 O O . ALA A 1 75 ? -26.871 31.094 33.780 1.00 71.56 75 ALA A O 1
ATOM 622 N N . GLN A 1 76 ? -28.697 30.854 32.487 1.00 73.06 76 GLN A N 1
ATOM 623 C CA . GLN A 1 76 ? -29.482 31.918 33.113 1.00 73.06 76 GLN A CA 1
ATOM 624 C C . GLN A 1 76 ? -30.068 31.487 34.466 1.00 73.06 76 GLN A C 1
ATOM 626 O O . GLN A 1 76 ? -29.984 32.247 35.429 1.00 73.06 76 GLN A O 1
ATOM 631 N N . ASP A 1 77 ? -30.622 30.275 34.555 1.00 69.19 77 ASP A N 1
ATOM 632 C CA . ASP A 1 77 ? -31.287 29.783 35.772 1.00 69.19 77 ASP A CA 1
ATOM 633 C C . ASP A 1 77 ? -30.319 29.179 36.800 1.00 69.19 77 ASP A C 1
ATOM 635 O O . ASP A 1 77 ? -30.607 29.161 37.999 1.00 69.19 77 ASP A O 1
ATOM 639 N N . PHE A 1 78 ? -29.163 28.686 36.348 1.00 71.25 78 PHE A N 1
ATOM 640 C CA . PHE A 1 78 ? -28.137 28.074 37.188 1.00 71.25 78 PHE A CA 1
ATOM 641 C C . PHE A 1 78 ? -26.755 28.660 36.862 1.00 71.25 78 PHE A C 1
ATOM 643 O O . PHE A 1 78 ? -25.943 28.004 36.205 1.00 71.25 78 PHE A O 1
ATOM 650 N N . PRO A 1 79 ? -26.431 29.865 37.370 1.00 68.88 79 PRO A N 1
ATOM 651 C CA . PRO A 1 79 ? -25.130 30.503 37.140 1.00 68.88 79 PRO A CA 1
ATOM 652 C C . PRO A 1 79 ? -23.948 29.706 37.715 1.00 68.88 79 PRO A C 1
ATOM 654 O O . PRO A 1 79 ? -22.808 29.951 37.355 1.00 68.88 79 PRO A O 1
ATOM 657 N N . GLN A 1 80 ? -24.230 28.737 38.587 1.00 67.56 80 GLN A N 1
ATOM 658 C CA . GLN A 1 80 ? -23.272 27.810 39.190 1.00 67.56 80 GLN A CA 1
ATOM 659 C C . GLN A 1 80 ? -22.922 26.595 38.309 1.00 67.56 80 GLN A C 1
ATOM 661 O O . GLN A 1 80 ? -22.257 25.681 38.790 1.00 67.56 80 GLN A O 1
ATOM 666 N N . LEU A 1 81 ? -23.408 26.513 37.064 1.00 71.81 81 LEU A N 1
ATOM 667 C CA . LEU A 1 81 ? -23.033 25.459 36.115 1.00 71.81 81 LEU A CA 1
ATOM 668 C C . LEU A 1 81 ? -21.895 25.931 35.201 1.00 71.81 81 LEU A C 1
ATOM 670 O O . LEU A 1 81 ? -22.022 26.919 34.481 1.00 71.81 81 LEU A O 1
ATOM 674 N N . ALA A 1 82 ? -20.804 25.170 35.173 1.00 65.75 82 ALA A N 1
ATOM 675 C CA . ALA A 1 82 ? -19.689 25.366 34.263 1.00 65.75 82 ALA A CA 1
ATOM 676 C C . ALA A 1 82 ? -19.883 24.544 32.980 1.00 65.75 82 ALA A C 1
ATOM 678 O O . ALA A 1 82 ? -20.161 23.343 33.016 1.00 65.75 82 ALA A O 1
ATOM 679 N N . PHE A 1 83 ? -19.691 25.200 31.834 1.00 72.94 83 PHE A N 1
ATOM 680 C CA . PHE A 1 83 ? -19.748 24.589 30.506 1.00 72.94 83 PHE A CA 1
ATOM 681 C C . PHE A 1 83 ? -18.333 24.522 29.928 1.00 72.94 83 PHE A C 1
ATOM 683 O O . PHE A 1 83 ? -17.744 25.552 29.594 1.00 72.94 83 PHE A O 1
ATOM 690 N N . HIS A 1 84 ? -17.763 23.320 29.829 1.00 66.06 84 HIS A N 1
ATOM 691 C CA . HIS A 1 84 ? -16.406 23.127 29.322 1.00 66.06 84 HIS A CA 1
ATOM 692 C C . HIS A 1 84 ? -16.411 22.565 27.899 1.00 66.06 84 HIS A C 1
ATOM 694 O O . HIS A 1 84 ? -16.889 21.455 27.647 1.00 66.06 84 HIS A O 1
ATOM 700 N N . MET A 1 85 ? -15.817 23.323 26.975 1.00 55.97 85 MET A N 1
ATOM 701 C CA . MET A 1 85 ? -15.534 22.891 25.608 1.00 55.97 85 MET A CA 1
ATOM 702 C C . MET A 1 85 ? -14.128 22.276 25.522 1.00 55.97 85 MET A C 1
ATOM 704 O O . MET A 1 85 ? -13.143 23.002 25.677 1.00 55.97 85 MET A O 1
ATOM 708 N N . PRO A 1 86 ? -13.992 20.970 25.224 1.00 56.28 86 PRO A N 1
ATOM 709 C CA . PRO A 1 86 ? -12.682 20.357 25.034 1.00 56.28 86 PRO A CA 1
ATOM 710 C C . PRO A 1 86 ? -12.012 20.870 23.751 1.00 56.28 86 PRO A C 1
ATOM 712 O O . PRO A 1 86 ? -12.643 20.979 22.703 1.00 56.28 86 PRO A O 1
ATOM 715 N N . THR A 1 87 ? -10.699 21.099 23.787 1.00 45.28 87 THR A N 1
ATOM 716 C CA . THR A 1 87 ? -9.887 21.626 22.666 1.00 45.28 87 THR A CA 1
ATOM 717 C C . THR A 1 87 ? -9.752 20.688 21.451 1.00 45.28 87 THR A C 1
ATOM 719 O O . THR A 1 87 ? -9.111 21.045 20.462 1.00 45.28 87 THR A O 1
ATOM 722 N N . LYS A 1 88 ? -10.356 19.490 21.473 1.00 48.00 88 LYS A N 1
ATOM 723 C CA . LYS A 1 88 ? -10.297 18.497 20.383 1.00 48.00 88 LYS A CA 1
ATOM 724 C C . LYS A 1 88 ? -11.553 18.552 19.507 1.00 48.00 88 LYS A C 1
ATOM 726 O O . LYS A 1 88 ? -12.673 18.605 20.000 1.00 48.00 88 LYS A O 1
ATOM 731 N N . ARG A 1 89 ? -11.365 18.435 18.188 1.00 41.47 89 ARG A N 1
ATOM 732 C CA . ARG A 1 89 ? -12.364 18.730 17.139 1.00 41.47 89 ARG A CA 1
ATOM 733 C C . ARG A 1 89 ? -13.594 17.803 17.038 1.00 41.47 89 ARG A C 1
ATOM 735 O O . ARG A 1 89 ? -14.313 17.938 16.064 1.00 41.47 89 ARG A O 1
ATOM 742 N N . ASN A 1 90 ? -13.845 16.897 17.988 1.00 44.09 90 ASN A N 1
ATOM 743 C CA . ASN A 1 90 ? -14.935 15.902 17.924 1.00 44.09 90 ASN A CA 1
ATOM 744 C C . ASN A 1 90 ? -15.489 15.498 19.312 1.00 44.09 90 ASN A C 1
ATOM 746 O O . ASN A 1 90 ? -15.906 14.357 19.504 1.00 44.09 90 ASN A O 1
ATOM 750 N N . VAL A 1 91 ? -15.477 16.389 20.309 1.00 51.34 91 VAL A N 1
ATOM 751 C CA . VAL A 1 91 ? -15.999 16.074 21.654 1.00 51.34 91 VAL A CA 1
ATOM 752 C C . VAL A 1 91 ? -17.139 17.028 22.012 1.00 51.34 91 VAL A C 1
ATOM 754 O O . VAL A 1 91 ? -17.010 18.237 21.845 1.00 51.34 91 VAL A O 1
ATOM 757 N N . CYS A 1 92 ? -18.269 16.480 22.471 1.00 49.56 92 CYS A N 1
ATOM 758 C CA . CYS A 1 92 ? -19.417 17.260 22.938 1.00 49.56 92 CYS A CA 1
ATOM 759 C C . CYS A 1 92 ? -19.090 17.998 24.246 1.00 49.56 92 CYS A C 1
ATOM 761 O O . CYS A 1 92 ? -18.380 17.463 25.093 1.00 49.56 92 CYS A O 1
ATOM 763 N N . GLU A 1 93 ? -19.649 19.197 24.406 1.00 68.69 93 GLU A N 1
ATOM 764 C CA . GLU A 1 93 ? -19.497 20.049 25.592 1.00 68.69 93 GLU A CA 1
ATOM 765 C C . GLU A 1 93 ? -19.926 19.339 26.886 1.00 68.69 93 GLU A C 1
ATOM 767 O O . GLU A 1 93 ? -20.931 18.621 26.896 1.00 68.69 93 GLU A O 1
ATOM 772 N N . LEU A 1 94 ? -19.158 19.537 27.959 1.00 71.31 94 LEU A N 1
ATOM 773 C CA . LEU A 1 94 ? -19.414 18.990 29.295 1.00 71.31 94 LEU A CA 1
ATOM 774 C C . LEU A 1 94 ? -20.080 20.045 30.184 1.00 71.31 94 LEU A C 1
ATOM 776 O O . LEU A 1 94 ? -19.723 21.220 30.102 1.00 71.31 94 LEU A O 1
ATOM 780 N N . VAL A 1 95 ? -21.003 19.614 31.043 1.00 66.12 95 VAL A N 1
ATOM 781 C CA . VAL A 1 95 ? -21.709 20.447 32.028 1.00 66.12 95 VAL A CA 1
ATOM 782 C C . VAL A 1 95 ? -21.539 19.846 33.414 1.00 66.12 95 VAL A C 1
ATOM 784 O O . VAL A 1 95 ? -21.778 18.651 33.599 1.00 66.12 95 VAL A O 1
ATOM 787 N N . PHE A 1 96 ? -21.133 20.669 34.375 1.00 70.00 96 PHE A N 1
ATOM 788 C CA . PHE A 1 96 ? -20.962 20.287 35.779 1.00 70.00 96 PHE A CA 1
ATOM 789 C C . PHE A 1 96 ? -21.155 21.496 36.705 1.00 70.00 96 PHE A C 1
ATOM 791 O O . PHE A 1 96 ? -21.143 22.634 36.244 1.00 70.00 96 PHE A O 1
ATOM 798 N N . ALA A 1 97 ? -21.351 21.265 38.004 1.00 64.25 97 ALA A N 1
ATOM 799 C CA . ALA A 1 97 ? -21.486 22.331 38.998 1.00 64.25 97 ALA A CA 1
ATOM 800 C C . ALA A 1 97 ? -20.115 22.903 39.418 1.00 64.25 97 ALA A C 1
ATOM 802 O O . ALA A 1 97 ? -19.176 22.158 39.693 1.00 64.25 97 ALA A O 1
ATOM 803 N N . GLU A 1 98 ? -19.995 24.229 39.497 1.00 55.78 98 GLU A N 1
ATOM 804 C CA . GLU A 1 98 ? -18.759 24.976 39.794 1.00 55.78 98 GLU A CA 1
ATOM 805 C C . GLU A 1 98 ? -18.283 24.826 41.257 1.00 55.78 98 GLU A C 1
ATOM 807 O O . GLU A 1 98 ? -17.190 25.255 41.613 1.00 55.78 98 GLU A O 1
ATOM 812 N N . THR A 1 99 ? -19.053 24.146 42.113 1.00 49.47 99 THR A N 1
ATOM 813 C CA . THR A 1 99 ? -18.660 23.793 43.490 1.00 49.47 99 THR A CA 1
ATOM 814 C C . THR A 1 99 ? -17.636 22.652 43.574 1.00 49.47 99 THR A C 1
ATOM 816 O O . THR A 1 99 ? -17.225 22.272 44.672 1.00 49.47 99 THR A O 1
ATOM 819 N N . LEU A 1 100 ? -17.184 22.111 42.440 1.00 47.06 100 LEU A N 1
ATOM 820 C CA . LEU A 1 100 ? -16.130 21.101 42.376 1.00 47.06 100 LEU A CA 1
ATOM 821 C C . LEU A 1 100 ? -14.740 21.752 42.461 1.00 47.06 100 LEU A C 1
ATOM 823 O O . LEU A 1 100 ? -14.290 22.436 41.540 1.00 47.06 100 LEU A O 1
ATOM 827 N N . SER A 1 101 ? -14.043 21.503 43.578 1.00 44.84 101 SER A N 1
ATOM 828 C CA . SER A 1 101 ? -12.600 21.742 43.707 1.00 44.84 101 SER A CA 1
ATOM 829 C C . SER A 1 101 ? -11.871 21.152 42.497 1.00 44.84 101 SER A C 1
ATOM 831 O O . SER A 1 101 ? -12.155 20.024 42.091 1.00 44.84 101 SER A O 1
ATOM 833 N N . LYS A 1 102 ? -10.908 21.903 41.943 1.00 45.06 102 LYS A N 1
ATOM 834 C CA . LYS A 1 102 ? -10.088 21.504 40.783 1.00 45.06 102 LYS A CA 1
ATOM 835 C C . LYS A 1 102 ? -9.385 20.150 40.971 1.00 45.06 102 LYS A C 1
ATOM 837 O O . LYS A 1 102 ? -9.020 19.540 39.972 1.00 45.06 102 LYS A O 1
ATOM 842 N N . ASP A 1 103 ? -9.275 19.667 42.208 1.00 43.59 103 ASP A N 1
ATOM 843 C CA . ASP A 1 103 ? -8.702 18.362 42.547 1.00 43.59 103 ASP A CA 1
ATOM 844 C C . ASP A 1 103 ? -9.625 17.179 42.182 1.00 43.59 103 ASP A C 1
ATOM 846 O O . ASP A 1 103 ? -9.135 16.126 41.794 1.00 43.59 103 ASP A O 1
ATOM 850 N N . ALA A 1 104 ? -10.955 17.350 42.178 1.00 43.72 104 ALA A N 1
ATOM 851 C CA . ALA A 1 104 ? -11.905 16.279 41.824 1.00 43.72 104 ALA A CA 1
ATOM 852 C C . ALA A 1 104 ? -12.055 16.059 40.303 1.00 43.72 104 ALA A C 1
ATOM 854 O O . ALA A 1 104 ? -12.608 15.052 39.862 1.00 43.72 104 ALA A O 1
ATOM 855 N N . LEU A 1 105 ? -11.561 16.995 39.483 1.00 45.94 105 LEU A N 1
ATOM 856 C CA . LEU A 1 105 ? -11.539 16.864 38.021 1.00 45.94 105 LEU A CA 1
ATOM 857 C C . LEU A 1 105 ? -10.344 16.040 37.518 1.00 45.94 105 LEU A C 1
ATOM 859 O O . LEU A 1 105 ? -10.372 15.589 36.374 1.00 45.94 105 LEU A O 1
ATOM 863 N N . VAL A 1 106 ? -9.322 15.831 38.355 1.00 46.28 106 VAL A N 1
ATOM 864 C CA . VAL A 1 106 ? -8.134 15.032 38.014 1.00 46.28 106 VAL A CA 1
ATOM 865 C C . VAL A 1 106 ? -8.409 13.531 38.178 1.00 46.28 106 VAL A C 1
ATOM 867 O O . VAL A 1 106 ? -7.960 12.759 37.340 1.00 46.28 106 VAL A O 1
ATOM 870 N N . ASP A 1 107 ? -9.247 13.123 39.137 1.00 43.41 107 ASP A N 1
ATOM 871 C CA . ASP A 1 107 ? -9.585 11.703 39.369 1.00 43.41 107 ASP A CA 1
ATOM 872 C C . ASP A 1 107 ? -10.547 11.097 38.326 1.00 43.41 107 ASP A C 1
ATOM 874 O O . ASP A 1 107 ? -10.649 9.880 38.192 1.00 43.41 107 ASP A O 1
ATOM 878 N N . MET A 1 108 ? -11.251 11.931 37.551 1.00 43.47 108 MET A N 1
ATOM 879 C CA . MET A 1 108 ? -12.197 11.494 36.506 1.00 43.47 108 MET A CA 1
ATOM 880 C C . MET A 1 108 ? -11.612 11.591 35.085 1.00 43.47 108 MET A C 1
ATOM 882 O O . MET A 1 108 ? -12.298 11.308 34.096 1.00 43.47 108 MET A O 1
ATOM 886 N N . LEU A 1 109 ? -10.342 11.986 34.970 1.00 40.62 109 LEU A N 1
ATOM 887 C CA . LEU A 1 109 ? -9.564 11.940 33.738 1.00 40.62 109 LEU A CA 1
ATOM 888 C C . LEU A 1 109 ? -8.607 10.744 33.830 1.00 40.62 109 LEU A C 1
ATOM 890 O O . LEU A 1 109 ? -7.717 10.754 34.674 1.00 40.62 109 LEU A O 1
ATOM 894 N N . PRO A 1 110 ? -8.740 9.712 32.980 1.00 32.16 110 PRO A N 1
ATOM 895 C CA . PRO A 1 110 ? -7.738 8.665 32.933 1.00 32.16 110 PRO A CA 1
ATOM 896 C C . PRO A 1 110 ? -6.492 9.247 32.270 1.00 32.16 110 PRO A C 1
ATOM 898 O O . PRO A 1 110 ? -6.455 9.425 31.053 1.00 32.16 110 PRO A O 1
ATOM 901 N N . ASP A 1 111 ? -5.492 9.554 33.082 1.00 29.53 111 ASP A N 1
ATOM 902 C CA . ASP A 1 111 ? -4.133 9.840 32.645 1.00 29.53 111 ASP A CA 1
ATOM 903 C C . ASP A 1 111 ? -3.149 9.188 33.639 1.00 29.53 111 ASP A C 1
ATOM 905 O O . ASP A 1 111 ? -3.528 8.757 34.726 1.00 29.53 111 ASP A O 1
ATOM 909 N N . PRO A 1 112 ? -1.907 8.958 33.210 1.00 44.03 112 PRO A N 1
ATOM 910 C CA . PRO A 1 112 ? -1.360 7.653 32.891 1.00 44.03 112 PRO A CA 1
ATOM 911 C C . PRO A 1 112 ? -0.608 7.026 34.071 1.00 44.03 112 PRO A C 1
ATOM 913 O O . PRO A 1 112 ? -0.121 7.728 34.947 1.00 44.03 112 PRO A O 1
ATOM 916 N N . SER A 1 113 ? -0.393 5.711 33.974 1.00 30.67 113 SER A N 1
ATOM 917 C CA . SER A 1 113 ? 0.575 4.871 34.705 1.00 30.67 113 SER A CA 1
ATOM 918 C C . SER A 1 113 ? -0.027 3.831 35.651 1.00 30.67 113 SER A C 1
ATOM 920 O O . SER A 1 113 ? -0.784 4.135 36.557 1.00 30.67 113 SER A O 1
ATOM 922 N N . GLY A 1 114 ? 0.404 2.587 35.417 1.00 34.38 114 GLY A N 1
ATOM 923 C CA . GLY A 1 114 ? 0.867 1.702 36.478 1.00 34.38 114 GLY A CA 1
ATOM 924 C C . GLY A 1 114 ? -0.184 0.986 37.319 1.00 34.38 114 GLY A C 1
ATOM 925 O O . GLY A 1 114 ? -0.775 1.565 38.215 1.00 34.38 114 GLY A O 1
ATOM 926 N N . THR A 1 115 ? -0.209 -0.336 37.138 1.00 30.34 115 THR A N 1
ATOM 927 C CA . THR A 1 115 ? -0.442 -1.352 38.182 1.00 30.34 115 THR A CA 1
ATOM 928 C C . THR A 1 115 ? -1.843 -1.484 38.802 1.00 30.34 115 THR A C 1
ATOM 930 O O . THR A 1 115 ? -2.251 -0.722 39.663 1.00 30.34 115 THR A O 1
ATOM 933 N N . GLU A 1 116 ? -2.464 -2.610 38.429 1.00 31.31 116 GLU A N 1
ATOM 934 C CA . GLU A 1 116 ? -3.023 -3.626 39.337 1.00 31.31 116 GLU A CA 1
ATOM 935 C C . GLU A 1 116 ? -4.394 -3.416 40.026 1.00 31.31 116 GLU A C 1
ATOM 937 O O . GLU A 1 116 ? -4.544 -2.721 41.020 1.00 31.31 116 GLU A O 1
ATOM 942 N N . THR A 1 117 ? -5.331 -4.256 39.554 1.00 28.34 117 THR A N 1
ATOM 943 C CA . THR A 1 117 ? -6.220 -5.141 40.339 1.00 28.34 117 THR A CA 1
ATOM 944 C C . THR A 1 117 ? -7.556 -4.589 40.872 1.00 28.34 117 THR A C 1
ATOM 946 O O . THR A 1 117 ? -7.629 -3.683 41.693 1.00 28.34 117 THR A O 1
ATOM 949 N N . THR A 1 118 ? -8.597 -5.377 40.554 1.00 30.02 118 THR A N 1
ATOM 950 C CA . THR A 1 118 ? -9.792 -5.726 41.362 1.00 30.02 118 THR A CA 1
ATOM 951 C C . THR A 1 118 ? -11.130 -5.031 41.054 1.00 30.02 118 THR A C 1
ATOM 953 O O . THR A 1 118 ? -11.447 -3.980 41.585 1.00 30.02 118 THR A O 1
ATOM 956 N N . GLN A 1 119 ? -11.941 -5.770 40.281 1.00 31.00 119 GLN A N 1
ATOM 957 C CA . GLN A 1 119 ? -13.331 -6.191 40.548 1.00 31.00 119 GLN A CA 1
ATOM 958 C C . GLN A 1 119 ? -14.499 -5.188 40.634 1.00 31.00 119 GLN A C 1
ATOM 960 O O . GLN A 1 119 ? -14.478 -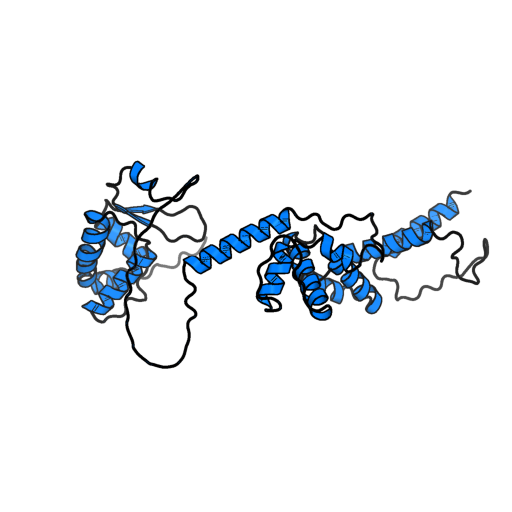4.199 41.357 1.00 31.00 119 GLN A O 1
ATOM 965 N N . SER A 1 120 ? -15.618 -5.713 40.107 1.00 27.88 120 SER A N 1
ATOM 966 C CA . SER A 1 120 ? -17.034 -5.437 40.428 1.00 27.88 120 SER A CA 1
ATOM 967 C C . SER A 1 120 ? -17.681 -4.382 39.520 1.00 27.88 120 SER A C 1
ATOM 969 O O . SER A 1 120 ? -17.077 -3.368 39.218 1.00 27.88 120 SER A O 1
ATOM 971 N N . SER A 1 121 ? -18.910 -4.521 39.028 1.00 29.17 121 SER A N 1
ATOM 972 C CA . SER A 1 121 ? -20.006 -5.417 39.390 1.00 29.17 121 SER A CA 1
ATOM 973 C C . SER A 1 121 ? -20.990 -5.489 38.219 1.00 29.17 121 SER A C 1
ATOM 975 O O . SER A 1 121 ? -21.231 -4.488 37.545 1.00 29.17 121 SER A O 1
ATOM 977 N N . GLU A 1 122 ? -21.567 -6.668 38.011 1.00 36.84 122 GLU A N 1
ATOM 978 C CA . GLU A 1 122 ? -22.677 -6.939 37.098 1.00 36.84 122 GLU A CA 1
ATOM 979 C C . GLU A 1 122 ? -23.917 -6.112 37.458 1.00 36.84 122 GLU A C 1
ATOM 981 O O . GLU A 1 122 ? -24.216 -5.975 38.642 1.00 36.84 122 GLU A O 1
ATOM 986 N N . LEU A 1 123 ? -24.681 -5.663 36.454 1.00 28.67 123 LEU A N 1
ATOM 987 C CA . LEU A 1 123 ? -26.134 -5.490 36.555 1.00 28.67 123 LEU A CA 1
ATOM 988 C C . LEU A 1 123 ? -26.779 -5.723 35.180 1.00 28.67 123 LEU A C 1
ATOM 990 O O . LEU A 1 123 ? -26.762 -4.881 34.285 1.00 28.67 123 LEU A O 1
ATOM 994 N N . SER A 1 124 ? -27.348 -6.914 35.047 1.00 35.12 124 SER A N 1
ATOM 995 C CA . SER A 1 124 ? -28.253 -7.369 33.997 1.00 35.12 124 SER A CA 1
ATOM 996 C C . SER A 1 124 ? -29.585 -6.617 34.013 1.00 35.12 124 SER A C 1
ATOM 998 O O . SER A 1 124 ? -30.191 -6.478 35.076 1.00 35.12 124 SER A O 1
ATOM 1000 N N . GLN A 1 125 ? -30.101 -6.253 32.836 1.00 33.53 125 GLN A N 1
ATOM 1001 C CA . GLN A 1 125 ? -31.537 -6.058 32.622 1.00 33.53 125 GLN A CA 1
ATOM 1002 C C . GLN A 1 125 ? -31.960 -6.731 31.317 1.00 33.53 125 GLN A C 1
ATOM 1004 O O . GLN A 1 125 ? -31.489 -6.409 30.228 1.00 33.53 125 GLN A O 1
ATOM 1009 N N . THR A 1 126 ? -32.823 -7.724 31.491 1.00 35.16 126 THR A N 1
ATOM 1010 C CA . THR A 1 126 ? -33.685 -8.332 30.486 1.00 35.16 126 THR A CA 1
ATOM 1011 C C . THR A 1 126 ? -34.740 -7.326 30.048 1.00 35.16 126 THR A C 1
ATOM 1013 O O . THR A 1 126 ? -35.355 -6.718 30.915 1.00 35.16 126 THR A O 1
ATOM 1016 N N . ASP A 1 127 ? -35.024 -7.242 28.751 1.00 30.97 127 ASP A N 1
ATOM 1017 C CA . ASP A 1 127 ? -36.414 -7.166 28.310 1.00 30.97 127 ASP A CA 1
ATOM 1018 C C . ASP A 1 127 ? -36.575 -7.727 26.896 1.00 30.97 127 ASP A C 1
ATOM 1020 O O . ASP A 1 127 ? -35.815 -7.442 25.969 1.00 30.97 127 ASP A O 1
ATOM 1024 N N . SER A 1 128 ? -37.563 -8.607 26.804 1.00 38.47 128 SER A N 1
ATOM 1025 C CA . SER A 1 128 ? -38.106 -9.206 25.598 1.00 38.47 128 SER A CA 1
ATOM 1026 C C . SER A 1 128 ? -39.097 -8.224 24.996 1.00 38.47 128 SER A C 1
ATOM 1028 O O . SER A 1 128 ? -40.009 -7.830 25.705 1.00 38.47 128 SER A O 1
ATOM 1030 N N . ASP A 1 129 ? -38.984 -7.934 23.700 1.00 34.47 129 ASP A N 1
ATOM 1031 C CA . ASP A 1 129 ? -40.150 -7.829 22.822 1.00 34.47 129 ASP A CA 1
ATOM 1032 C C . ASP A 1 129 ? -39.745 -8.023 21.357 1.00 34.47 129 ASP A C 1
ATOM 1034 O O . ASP A 1 129 ? -38.698 -7.578 20.881 1.00 34.47 129 ASP A O 1
ATOM 1038 N N . ASN A 1 130 ? -40.584 -8.782 20.663 1.00 41.66 130 ASN A N 1
ATOM 1039 C CA . ASN A 1 130 ? -40.367 -9.346 19.345 1.00 41.66 130 ASN A CA 1
ATOM 1040 C C . ASN A 1 130 ? -41.068 -8.456 18.310 1.00 41.66 130 ASN A C 1
ATOM 1042 O O . ASN A 1 130 ? -42.290 -8.474 18.268 1.00 41.66 130 ASN A O 1
ATOM 1046 N N . GLU A 1 131 ? -40.336 -7.724 17.461 1.00 38.31 131 GLU A N 1
ATOM 1047 C CA . GLU A 1 131 ? -40.825 -7.364 16.123 1.00 38.31 131 GLU A CA 1
ATOM 1048 C C . GLU A 1 131 ? -39.684 -7.049 15.129 1.00 38.31 131 GLU A C 1
ATOM 1050 O O . GLU A 1 131 ? -38.776 -6.249 15.346 1.00 38.31 131 GLU A O 1
ATOM 1055 N N . THR A 1 132 ? -39.760 -7.770 14.017 1.00 42.78 132 THR A N 1
ATOM 1056 C CA . THR A 1 132 ? -39.020 -7.748 12.750 1.00 42.78 132 THR A CA 1
ATOM 1057 C C . THR A 1 132 ? -38.278 -6.463 12.334 1.00 42.78 132 THR A C 1
ATOM 1059 O O . THR A 1 132 ? -38.878 -5.431 12.056 1.00 42.78 132 THR A O 1
ATOM 1062 N N . GLY A 1 133 ? -36.981 -6.622 12.018 1.00 46.72 133 GLY A N 1
ATOM 1063 C CA . GLY A 1 133 ? -36.481 -6.153 10.716 1.00 46.72 133 GLY A CA 1
ATOM 1064 C C . GLY A 1 133 ? -35.590 -4.907 10.648 1.00 46.72 133 GLY A C 1
ATOM 1065 O O . GLY A 1 133 ? -35.761 -4.103 9.738 1.00 46.72 133 GLY A O 1
ATOM 1066 N N . ARG A 1 134 ? -34.586 -4.761 11.521 1.00 44.38 134 ARG A N 1
ATOM 1067 C CA . ARG A 1 134 ? -33.278 -4.159 11.168 1.00 44.38 134 ARG A CA 1
ATOM 1068 C C . ARG A 1 134 ? -32.319 -4.344 12.334 1.00 44.38 134 ARG A C 1
ATOM 1070 O O . ARG A 1 134 ? -32.397 -3.621 13.323 1.00 44.38 134 ARG A O 1
ATOM 1077 N N . THR A 1 135 ? -31.387 -5.281 12.212 1.00 41.19 135 THR A N 1
ATOM 1078 C CA . THR A 1 135 ? -30.283 -5.416 13.162 1.00 41.19 135 THR A CA 1
ATOM 1079 C C . THR A 1 135 ? -29.399 -4.174 13.033 1.00 41.19 135 THR A C 1
ATOM 1081 O O . THR A 1 135 ? -28.494 -4.115 12.203 1.00 41.19 135 THR A O 1
ATOM 1084 N N . LYS A 1 136 ? -29.690 -3.118 13.803 1.00 50.88 136 LYS A N 1
ATOM 1085 C CA . LYS A 1 136 ? -28.695 -2.084 14.088 1.00 50.88 136 LYS A CA 1
ATOM 1086 C C . LYS A 1 136 ? -27.600 -2.803 14.865 1.00 50.88 136 LYS A C 1
ATOM 1088 O O . LYS A 1 136 ? -27.808 -3.132 16.026 1.00 50.88 136 LYS A O 1
ATOM 1093 N N . CYS A 1 137 ? -26.481 -3.102 14.210 1.00 47.16 137 CYS A N 1
ATOM 1094 C CA . CYS A 1 137 ? -25.275 -3.537 14.900 1.00 47.16 137 CYS A CA 1
ATOM 1095 C C . CYS A 1 137 ? -24.878 -2.384 15.829 1.00 47.16 137 CYS A C 1
ATOM 1097 O O . CYS A 1 137 ? -24.395 -1.350 15.367 1.00 47.16 137 CYS A O 1
ATOM 1099 N N . GLN A 1 138 ? -25.234 -2.488 17.108 1.00 59.56 138 GLN A N 1
ATOM 1100 C CA . GLN A 1 138 ? -24.861 -1.503 18.110 1.00 59.56 138 GLN A CA 1
ATOM 1101 C C . GLN A 1 138 ? -23.391 -1.755 18.434 1.00 59.56 138 GLN A C 1
ATOM 1103 O O . GLN A 1 138 ? -23.078 -2.569 19.294 1.00 59.56 138 GLN A O 1
ATOM 1108 N N . THR A 1 139 ? -22.483 -1.103 17.710 1.00 61.59 139 THR A N 1
ATOM 1109 C CA . THR A 1 139 ? -21.076 -1.048 18.108 1.00 61.59 139 THR A CA 1
ATOM 1110 C C . THR A 1 139 ? -21.010 -0.358 19.460 1.00 61.59 139 THR A C 1
ATOM 1112 O O . THR A 1 139 ? -21.436 0.795 19.602 1.00 61.59 139 THR A O 1
ATOM 1115 N N . THR A 1 140 ? -20.512 -1.059 20.470 1.00 83.25 140 THR A N 1
ATOM 1116 C CA . THR A 1 140 ? -20.406 -0.494 21.810 1.00 83.25 140 THR A CA 1
ATOM 1117 C C . THR A 1 140 ? -19.352 0.618 21.822 1.00 83.25 140 THR A C 1
ATOM 1119 O O . THR A 1 140 ? -18.468 0.721 20.957 1.00 83.25 140 THR A O 1
ATOM 1122 N N . HIS A 1 141 ? -19.428 1.500 22.820 1.00 82.50 141 HIS A N 1
ATOM 1123 C CA . HIS A 1 141 ? -18.375 2.494 23.034 1.00 82.50 141 HIS A CA 1
ATOM 1124 C C . HIS A 1 141 ? -17.012 1.809 23.279 1.00 82.50 141 HIS A C 1
ATOM 1126 O O . HIS A 1 141 ? -15.961 2.376 22.966 1.00 82.50 141 HIS A O 1
ATOM 1132 N N . GLU A 1 142 ? -17.016 0.594 23.827 1.00 85.81 142 GLU A N 1
ATOM 1133 C CA . GLU A 1 142 ? -15.821 -0.225 24.026 1.00 85.81 142 GLU A CA 1
ATOM 1134 C C . GLU A 1 142 ? -15.270 -0.742 22.698 1.00 85.81 142 GLU A C 1
ATOM 1136 O O . GLU A 1 142 ? -14.093 -0.516 22.422 1.00 85.81 142 GLU A O 1
ATOM 1141 N N . ASP A 1 143 ? -16.114 -1.272 21.810 1.00 86.25 143 ASP A N 1
ATOM 1142 C CA . ASP A 1 143 ? -15.698 -1.716 20.469 1.00 86.25 143 ASP A CA 1
ATOM 1143 C C . ASP A 1 143 ? -15.051 -0.577 19.680 1.00 86.25 143 ASP A C 1
ATOM 1145 O O . ASP A 1 143 ? -14.004 -0.737 19.052 1.00 86.25 143 ASP A O 1
ATOM 1149 N N . THR A 1 144 ? -15.635 0.620 19.768 1.00 89.00 144 THR A N 1
ATOM 1150 C CA . THR A 1 144 ? -15.094 1.814 19.108 1.00 89.00 144 THR A CA 1
ATOM 1151 C C . THR A 1 144 ? -13.711 2.184 19.656 1.00 89.00 144 THR A C 1
ATOM 1153 O O . THR A 1 144 ? -12.817 2.557 18.889 1.00 89.00 144 THR A O 1
ATOM 1156 N N . ARG A 1 145 ? -13.500 2.066 20.975 1.00 90.81 145 ARG A N 1
ATOM 1157 C CA . ARG A 1 145 ? -12.185 2.290 21.602 1.00 90.81 145 ARG A CA 1
ATOM 1158 C C . ARG A 1 145 ? -11.176 1.227 21.179 1.00 90.81 145 ARG A C 1
ATOM 1160 O O . ARG A 1 145 ? -10.040 1.581 20.864 1.00 90.81 145 ARG A O 1
ATOM 1167 N N . THR A 1 146 ? -11.574 -0.040 21.144 1.00 92.75 146 THR A N 1
ATOM 1168 C CA . THR A 1 146 ? -10.716 -1.156 20.729 1.00 92.75 146 THR A CA 1
ATOM 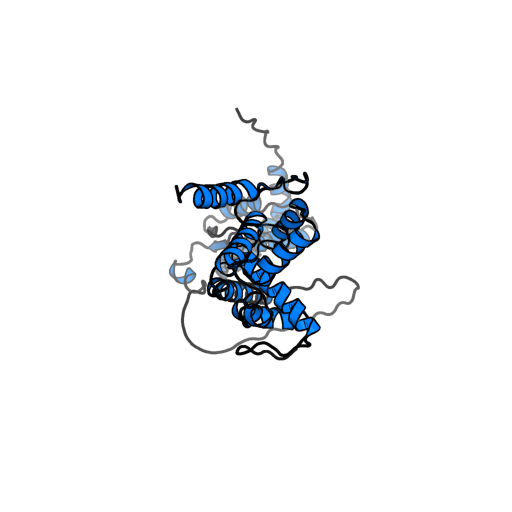1169 C C . THR A 1 146 ? -10.270 -0.985 19.281 1.00 92.75 146 THR A C 1
ATOM 1171 O O . THR A 1 146 ? -9.071 -1.025 19.002 1.00 92.75 146 THR A O 1
ATOM 1174 N N . LEU A 1 147 ? -11.200 -0.671 18.375 1.00 92.31 147 LEU A N 1
ATOM 1175 C CA . LEU A 1 147 ? -10.901 -0.393 16.968 1.00 92.31 147 LEU A CA 1
ATOM 1176 C C . LEU A 1 147 ? -9.942 0.790 16.805 1.00 92.31 147 LEU A C 1
ATOM 1178 O O . LEU A 1 147 ? -8.979 0.712 16.041 1.00 92.31 147 LEU A O 1
ATOM 1182 N N . TYR A 1 148 ? -10.170 1.882 17.537 1.00 92.88 148 TYR A N 1
ATOM 1183 C CA . TYR A 1 148 ? -9.294 3.050 17.475 1.00 92.88 148 TYR A CA 1
ATOM 1184 C C . TYR A 1 148 ? -7.881 2.744 17.995 1.00 92.88 148 TYR A C 1
ATOM 1186 O O . TYR A 1 148 ? -6.894 3.133 17.367 1.00 92.88 148 TYR A O 1
ATOM 1194 N N . THR A 1 149 ? -7.769 2.009 19.103 1.00 94.44 149 THR A N 1
ATOM 1195 C CA . THR A 1 149 ? -6.476 1.599 19.671 1.00 94.44 149 THR A CA 1
ATOM 1196 C C . THR A 1 149 ? -5.727 0.657 18.726 1.00 94.44 149 THR A C 1
ATOM 1198 O O . THR A 1 149 ? -4.540 0.871 18.474 1.00 94.44 149 THR A O 1
ATOM 1201 N N . ALA A 1 150 ? -6.417 -0.313 18.117 1.00 92.94 150 ALA A N 1
ATOM 1202 C CA . ALA A 1 150 ? -5.844 -1.194 17.098 1.00 92.94 150 ALA A CA 1
ATOM 1203 C C . ALA A 1 150 ? -5.353 -0.404 15.870 1.00 92.94 150 ALA A C 1
ATOM 1205 O O . ALA A 1 150 ? -4.243 -0.628 15.381 1.00 92.94 150 ALA A O 1
ATOM 1206 N N . ALA A 1 151 ? -6.127 0.587 15.414 1.00 94.44 151 ALA A N 1
ATOM 1207 C CA . ALA A 1 151 ? -5.730 1.459 14.311 1.00 94.44 151 ALA A CA 1
ATOM 1208 C C . ALA A 1 151 ? -4.484 2.300 14.646 1.00 94.44 151 ALA A C 1
ATOM 1210 O O . ALA A 1 151 ? -3.600 2.455 13.799 1.00 94.44 151 ALA A O 1
ATOM 1211 N N . LEU A 1 152 ? -4.372 2.830 15.870 1.00 94.81 152 LEU A N 1
ATOM 1212 C CA . LEU A 1 152 ? -3.176 3.555 16.317 1.00 94.81 152 LEU A CA 1
ATOM 1213 C C . LEU A 1 152 ? -1.948 2.647 16.407 1.00 94.81 152 LEU A C 1
ATOM 1215 O O . LEU A 1 152 ? -0.85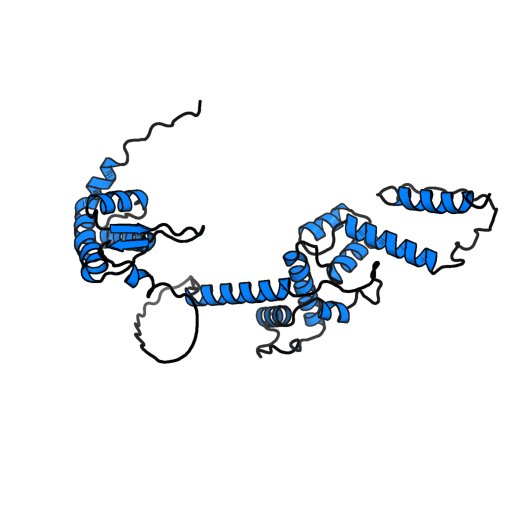8 3.061 16.004 1.00 94.81 152 LEU A O 1
ATOM 1219 N N . PHE A 1 153 ? -2.126 1.420 16.891 1.00 94.12 153 PHE A N 1
ATOM 1220 C CA . PHE A 1 153 ? -1.066 0.420 16.938 1.00 94.12 153 PHE A CA 1
ATOM 1221 C C . PHE A 1 153 ? -0.533 0.106 15.534 1.00 94.12 153 PHE A C 1
ATOM 1223 O O . PHE A 1 153 ? 0.667 0.230 15.284 1.00 94.12 153 PHE A O 1
ATOM 1230 N N . LEU A 1 154 ? -1.420 -0.179 14.577 1.00 94.88 154 LEU A N 1
ATOM 1231 C CA . LEU A 1 154 ? -1.029 -0.418 13.184 1.00 94.88 154 LEU A CA 1
ATOM 1232 C C . LEU A 1 154 ? -0.397 0.809 12.535 1.00 94.88 154 LEU A C 1
ATOM 1234 O O . LEU A 1 154 ? 0.590 0.684 11.815 1.00 94.88 154 LEU A O 1
ATOM 1238 N N . LYS A 1 155 ? -0.914 2.009 12.814 1.00 95.06 155 LYS A N 1
ATOM 1239 C CA . LYS A 1 155 ? -0.317 3.256 12.324 1.00 95.06 155 LYS A CA 1
ATOM 1240 C C . LYS A 1 155 ? 1.125 3.419 12.805 1.00 95.06 155 LYS A C 1
ATOM 1242 O O . LYS A 1 155 ? 1.968 3.869 12.026 1.00 95.06 155 LYS A O 1
ATOM 1247 N N . ARG A 1 156 ? 1.417 3.065 14.060 1.00 94.69 156 ARG A N 1
ATOM 1248 C CA . ARG A 1 156 ? 2.785 3.051 14.590 1.00 94.69 156 ARG A CA 1
ATOM 1249 C C . ARG A 1 156 ? 3.640 2.015 13.860 1.00 94.69 156 ARG A C 1
ATOM 1251 O O . ARG A 1 156 ? 4.666 2.400 13.310 1.00 94.69 156 ARG A O 1
ATOM 1258 N N . LEU A 1 157 ? 3.173 0.768 13.741 1.00 92.81 157 LEU A N 1
ATOM 1259 C CA . LEU A 1 157 ? 3.891 -0.287 13.009 1.00 92.81 157 LEU A CA 1
ATOM 1260 C C . LEU A 1 157 ? 4.251 0.134 11.578 1.00 92.81 157 LEU A C 1
ATOM 1262 O O . LEU A 1 157 ? 5.401 0.007 11.172 1.00 92.81 157 LEU A O 1
ATOM 1266 N N . LEU A 1 158 ? 3.289 0.702 10.845 1.00 94.25 158 LEU A N 1
ATOM 1267 C CA . LEU A 1 158 ? 3.463 1.235 9.488 1.00 94.25 158 LEU A CA 1
ATOM 1268 C C . LEU A 1 158 ? 4.452 2.405 9.414 1.00 94.25 158 LEU A C 1
ATOM 1270 O O . LEU A 1 158 ? 5.089 2.637 8.382 1.00 94.25 158 LEU A O 1
ATOM 1274 N N . SER A 1 159 ? 4.559 3.187 10.487 1.00 91.44 159 SER A N 1
ATOM 1275 C CA . SER A 1 159 ? 5.503 4.303 10.564 1.00 91.44 159 SER A CA 1
ATOM 1276 C C . SER A 1 159 ? 6.925 3.783 10.765 1.00 91.44 159 SER A C 1
ATOM 1278 O O . SER A 1 159 ? 7.829 4.252 10.070 1.00 91.44 159 SER A O 1
ATOM 1280 N N . ASP A 1 160 ? 7.077 2.751 11.595 1.00 89.56 160 ASP A N 1
ATOM 1281 C CA . ASP A 1 160 ? 8.351 2.112 11.937 1.00 89.56 160 ASP A CA 1
ATOM 1282 C C . ASP A 1 160 ? 8.866 1.170 10.831 1.00 89.56 160 ASP A C 1
ATOM 1284 O O . ASP A 1 160 ? 10.062 0.899 10.760 1.00 89.56 160 ASP A O 1
ATOM 1288 N N . THR A 1 161 ? 7.999 0.701 9.923 1.00 85.50 161 THR A N 1
ATOM 1289 C CA . THR A 1 161 ? 8.408 -0.201 8.830 1.00 85.50 161 THR A CA 1
ATOM 1290 C C . THR A 1 161 ? 9.410 0.485 7.899 1.00 85.50 161 THR A C 1
ATOM 1292 O O . THR A 1 161 ? 9.093 1.556 7.371 1.00 85.50 161 THR A O 1
ATOM 1295 N N . PRO A 1 162 ? 10.587 -0.086 7.621 1.00 78.69 162 PRO A N 1
ATOM 1296 C CA . PRO A 1 162 ? 11.436 0.441 6.563 1.00 78.69 162 PRO A CA 1
ATOM 1297 C C . PRO A 1 162 ? 10.735 0.287 5.202 1.00 78.69 162 PRO A C 1
ATOM 1299 O O . PRO A 1 162 ? 9.948 -0.631 4.986 1.00 78.69 162 PRO A O 1
ATOM 1302 N N . GLY A 1 163 ? 10.978 1.224 4.281 1.00 79.06 163 GLY A N 1
ATOM 1303 C CA . GLY A 1 163 ? 10.636 0.993 2.874 1.00 79.06 163 GLY A CA 1
ATOM 1304 C C . GLY A 1 163 ? 11.550 -0.074 2.266 1.00 79.06 163 GLY A C 1
ATOM 1305 O O . GLY A 1 163 ? 12.483 -0.536 2.922 1.00 79.06 163 GLY A O 1
ATOM 1306 N N . MET A 1 164 ? 11.316 -0.428 1.001 1.00 84.12 164 MET A N 1
ATOM 1307 C CA . MET A 1 164 ? 12.198 -1.341 0.269 1.00 84.12 164 MET A CA 1
ATOM 1308 C C . MET A 1 164 ? 13.659 -0.865 0.345 1.00 84.12 164 MET A C 1
ATOM 1310 O O . MET A 1 164 ? 13.969 0.265 -0.038 1.00 84.12 164 MET A O 1
ATOM 1314 N N . SER A 1 165 ? 14.543 -1.716 0.869 1.00 79.25 165 SER A N 1
ATOM 1315 C CA . SER A 1 165 ? 15.964 -1.415 1.058 1.00 79.25 165 SER A CA 1
ATOM 1316 C C . SER A 1 165 ? 16.777 -2.093 -0.037 1.00 79.25 165 SER A C 1
ATOM 1318 O O . SER A 1 165 ? 17.387 -3.135 0.183 1.00 79.25 165 SER A O 1
ATOM 1320 N N . CYS A 1 166 ? 16.779 -1.514 -1.232 1.00 83.88 166 CYS A N 1
ATOM 1321 C CA . CYS A 1 166 ? 17.564 -2.016 -2.356 1.00 83.88 166 CYS A CA 1
ATOM 1322 C C . CYS A 1 166 ? 18.324 -0.871 -3.042 1.00 83.88 166 CYS A C 1
ATOM 1324 O O . CYS A 1 166 ? 17.912 0.293 -2.941 1.00 83.88 166 CYS A O 1
ATOM 1326 N N . PRO A 1 167 ? 19.422 -1.170 -3.759 1.00 87.62 167 PRO A N 1
ATOM 1327 C CA . PRO A 1 167 ? 20.041 -0.188 -4.635 1.00 87.62 167 PRO A CA 1
ATOM 1328 C C . PRO A 1 167 ? 19.046 0.259 -5.712 1.00 87.62 167 PRO A C 1
ATOM 1330 O O . PRO A 1 167 ? 18.190 -0.507 -6.156 1.00 87.62 167 PRO A O 1
ATOM 1333 N N . TRP A 1 168 ? 19.158 1.519 -6.123 1.00 89.62 168 TRP A N 1
ATOM 1334 C CA . TRP A 1 168 ? 18.417 2.022 -7.270 1.00 89.62 168 TRP A CA 1
ATOM 1335 C C . TRP A 1 168 ? 19.238 1.818 -8.552 1.00 89.62 168 TRP A C 1
ATOM 1337 O O . TRP A 1 168 ? 20.414 2.191 -8.562 1.00 89.62 168 TRP A O 1
ATOM 1347 N N . PRO A 1 169 ? 18.639 1.319 -9.645 1.00 92.38 169 PRO A N 1
ATOM 1348 C CA . PRO A 1 169 ? 17.255 0.853 -9.755 1.00 92.38 169 PRO A CA 1
ATOM 1349 C C . PRO A 1 169 ? 17.055 -0.563 -9.178 1.00 92.38 169 PRO A C 1
ATOM 1351 O O . PRO A 1 169 ? 17.922 -1.415 -9.367 1.00 92.38 169 PRO A O 1
ATOM 1354 N N . PRO A 1 170 ? 15.903 -0.856 -8.547 1.00 91.62 170 PRO A N 1
ATOM 1355 C CA . PRO A 1 170 ? 15.532 -2.229 -8.221 1.00 91.62 170 PRO A CA 1
ATOM 1356 C C . PRO A 1 170 ? 15.383 -3.094 -9.470 1.00 91.62 170 PRO A C 1
ATOM 1358 O O . PRO A 1 170 ? 14.749 -2.680 -10.443 1.00 91.62 170 PRO A O 1
ATOM 1361 N N . THR A 1 171 ? 15.907 -4.315 -9.408 1.00 89.88 171 THR A N 1
ATOM 1362 C CA . THR A 1 171 ? 15.798 -5.320 -10.475 1.00 89.88 171 THR A CA 1
ATOM 1363 C C . THR A 1 171 ? 14.713 -6.352 -10.152 1.00 89.88 171 THR A C 1
ATOM 1365 O O . THR A 1 171 ? 14.046 -6.286 -9.117 1.00 89.88 171 THR A O 1
ATOM 1368 N N . SER A 1 172 ? 14.527 -7.346 -11.024 1.00 86.88 172 SER A N 1
ATOM 1369 C CA . SER A 1 172 ? 13.616 -8.474 -10.780 1.00 86.88 172 SER A CA 1
ATOM 1370 C C . SER A 1 172 ? 13.937 -9.246 -9.493 1.00 86.88 172 SER A C 1
ATOM 1372 O O . SER A 1 172 ? 13.034 -9.813 -8.883 1.00 86.88 172 SER A O 1
ATOM 1374 N N . GLU A 1 173 ? 15.190 -9.224 -9.038 1.00 87.62 173 GLU A N 1
ATOM 1375 C CA . GLU A 1 173 ? 15.607 -9.824 -7.766 1.00 87.62 173 GLU A CA 1
ATOM 1376 C C . GLU A 1 173 ? 15.060 -9.070 -6.550 1.00 87.62 173 GLU A C 1
ATOM 1378 O O . GLU A 1 173 ? 14.925 -9.656 -5.483 1.00 87.62 173 GLU A O 1
ATOM 1383 N N . ASN A 1 174 ? 14.709 -7.791 -6.697 1.00 87.88 174 ASN A N 1
ATOM 1384 C CA . ASN A 1 174 ? 14.142 -6.977 -5.620 1.00 87.88 174 ASN A CA 1
ATOM 1385 C C . ASN A 1 174 ? 12.612 -6.867 -5.703 1.00 87.88 174 ASN A C 1
ATOM 1387 O O . ASN A 1 174 ? 11.956 -6.491 -4.735 1.00 87.88 174 ASN A O 1
ATOM 1391 N N . LEU A 1 175 ? 12.030 -7.177 -6.863 1.00 87.38 175 LEU A N 1
ATOM 1392 C CA . LEU A 1 175 ? 10.599 -7.052 -7.140 1.00 87.38 175 LEU A CA 1
ATOM 1393 C C . LEU A 1 175 ? 9.895 -8.418 -7.078 1.00 87.38 175 LEU A C 1
ATOM 1395 O O . LEU A 1 175 ? 9.214 -8.817 -8.023 1.00 87.38 175 LEU A O 1
ATOM 1399 N N . ASN A 1 176 ? 10.073 -9.148 -5.973 1.00 87.81 176 ASN A N 1
ATOM 1400 C CA . ASN A 1 176 ? 9.517 -10.492 -5.784 1.00 87.81 176 ASN A CA 1
ATOM 1401 C C . ASN A 1 176 ? 8.666 -10.621 -4.502 1.00 87.81 176 ASN A C 1
ATOM 1403 O O . ASN A 1 176 ? 8.499 -9.674 -3.726 1.00 87.81 176 ASN A O 1
ATOM 1407 N N . VAL A 1 177 ? 8.080 -11.805 -4.306 1.00 88.62 177 VAL A N 1
ATOM 1408 C CA . VAL A 1 177 ? 7.178 -12.107 -3.180 1.00 88.62 177 VAL A CA 1
ATOM 1409 C C . VAL A 1 177 ? 7.924 -12.112 -1.842 1.00 88.62 177 VAL A C 1
ATOM 1411 O O . VAL A 1 177 ? 7.406 -11.592 -0.859 1.00 88.62 177 VAL A O 1
ATOM 1414 N N . THR A 1 178 ? 9.156 -12.618 -1.802 1.00 88.56 178 THR A N 1
ATOM 1415 C CA . THR A 1 178 ? 9.983 -12.658 -0.587 1.00 88.56 178 THR A CA 1
ATOM 1416 C C . THR A 1 178 ? 10.299 -11.251 -0.084 1.00 88.56 178 THR A C 1
ATOM 1418 O O . THR A 1 178 ? 10.058 -10.936 1.077 1.00 88.56 178 THR A O 1
ATOM 1421 N N . GLU A 1 179 ? 10.733 -10.355 -0.971 1.00 88.31 179 GLU A N 1
ATOM 1422 C CA . GLU A 1 179 ? 10.965 -8.942 -0.637 1.00 88.31 179 GLU A CA 1
ATOM 1423 C C . GLU A 1 179 ? 9.666 -8.201 -0.302 1.00 88.31 179 GLU A C 1
ATOM 1425 O O . GLU A 1 179 ? 9.646 -7.248 0.472 1.00 88.31 179 GLU A O 1
ATOM 1430 N N . SER A 1 180 ? 8.530 -8.665 -0.822 1.00 90.12 180 SER A N 1
ATOM 1431 C CA . SER A 1 180 ? 7.233 -8.114 -0.428 1.00 90.12 180 SER A CA 1
ATOM 1432 C C . SER A 1 180 ? 6.908 -8.394 1.047 1.00 90.12 180 SER A C 1
ATOM 1434 O O . SER A 1 180 ? 6.231 -7.584 1.677 1.00 90.12 180 SER A O 1
ATOM 1436 N N . GLN A 1 181 ? 7.410 -9.492 1.621 1.00 91.12 181 GLN A N 1
ATOM 1437 C CA . GLN A 1 181 ? 7.252 -9.812 3.046 1.00 91.12 181 GLN A CA 1
ATOM 1438 C C . GLN A 1 181 ? 8.191 -8.991 3.946 1.00 91.12 181 GLN A C 1
ATOM 1440 O O . GLN A 1 181 ? 7.904 -8.822 5.130 1.00 91.12 181 GLN A O 1
ATOM 1445 N N . THR A 1 182 ? 9.294 -8.444 3.424 1.00 90.38 182 THR A N 1
ATOM 1446 C CA . THR A 1 182 ? 10.220 -7.619 4.226 1.00 90.38 182 THR A CA 1
ATOM 1447 C C . THR A 1 182 ? 9.682 -6.202 4.446 1.00 90.38 182 THR A C 1
ATOM 1449 O O . THR A 1 182 ? 9.951 -5.586 5.477 1.00 90.38 182 THR A O 1
ATOM 1452 N N . VAL A 1 183 ? 8.868 -5.697 3.511 1.00 92.44 183 VAL A N 1
ATOM 1453 C CA . VAL A 1 183 ? 8.262 -4.353 3.573 1.00 92.44 183 VAL A CA 1
ATOM 1454 C C . VAL A 1 183 ? 6.885 -4.319 4.242 1.00 92.44 183 VAL A C 1
ATOM 1456 O O . VAL A 1 183 ? 6.325 -3.240 4.444 1.00 92.44 183 VAL A O 1
ATOM 1459 N N . VAL A 1 184 ? 6.305 -5.478 4.556 1.00 94.12 184 VAL A N 1
ATOM 1460 C CA . VAL A 1 184 ? 4.989 -5.595 5.194 1.00 94.12 184 VAL A CA 1
ATOM 1461 C C . VAL A 1 184 ? 5.169 -5.941 6.677 1.00 94.12 184 VAL A C 1
ATOM 1463 O O . VAL A 1 184 ? 5.868 -6.890 7.009 1.00 94.12 184 VAL A O 1
ATOM 1466 N N . PRO A 1 185 ? 4.541 -5.207 7.611 1.00 94.31 185 PRO A N 1
ATOM 1467 C CA . PRO A 1 185 ? 4.540 -5.607 9.015 1.00 94.31 185 PRO A CA 1
ATOM 1468 C C . PRO A 1 185 ? 3.688 -6.853 9.247 1.00 94.31 185 PRO A C 1
ATOM 1470 O O . PRO A 1 185 ? 2.537 -6.900 8.807 1.00 94.31 185 PRO A O 1
ATOM 1473 N N . ILE A 1 186 ? 4.196 -7.793 10.050 1.00 93.31 186 ILE A N 1
ATOM 1474 C CA . ILE A 1 186 ? 3.487 -9.026 10.440 1.00 93.31 186 ILE A CA 1
ATOM 1475 C C . ILE A 1 186 ? 2.092 -8.708 10.996 1.00 93.31 186 ILE A C 1
ATOM 1477 O O . ILE A 1 186 ? 1.102 -9.280 10.557 1.00 93.31 186 ILE A O 1
ATOM 1481 N N . GLY A 1 187 ? 1.986 -7.719 11.891 1.00 93.06 187 GLY A N 1
ATOM 1482 C CA . GLY A 1 187 ? 0.701 -7.325 12.478 1.00 93.06 187 GLY A CA 1
ATOM 1483 C C . GLY A 1 187 ? -0.334 -6.830 11.458 1.00 93.06 187 GLY A C 1
ATOM 1484 O O . GLY A 1 187 ? -1.526 -7.056 11.645 1.00 93.06 187 GLY A O 1
ATOM 1485 N N . LEU A 1 188 ? 0.098 -6.192 10.361 1.00 95.12 188 LEU A N 1
ATOM 1486 C CA . LEU A 1 188 ? -0.810 -5.775 9.286 1.00 95.12 188 LEU A CA 1
ATOM 1487 C C . LEU A 1 188 ? -1.295 -6.980 8.480 1.00 95.12 188 LEU A C 1
ATOM 1489 O O . LEU A 1 188 ? -2.485 -7.087 8.187 1.00 95.12 188 LEU A O 1
ATOM 1493 N N . TYR A 1 189 ? -0.369 -7.866 8.121 1.00 95.31 189 TYR A N 1
ATOM 1494 C CA . TYR A 1 189 ? -0.690 -9.066 7.362 1.00 95.31 189 TYR A CA 1
ATOM 1495 C C . TYR A 1 189 ? -1.631 -9.986 8.142 1.00 95.31 189 TYR A C 1
ATOM 1497 O O . TYR A 1 189 ? -2.642 -10.436 7.600 1.00 95.31 189 TYR A O 1
ATOM 1505 N N . ASN A 1 190 ? -1.331 -10.228 9.418 1.00 93.56 190 ASN A N 1
ATOM 1506 C CA . ASN A 1 190 ? -2.136 -11.091 10.275 1.00 93.56 190 ASN A CA 1
ATOM 1507 C C . ASN A 1 190 ? -3.530 -10.487 10.478 1.00 93.56 190 ASN A C 1
ATOM 1509 O O . ASN A 1 190 ? -4.516 -11.195 10.296 1.00 93.56 190 ASN A O 1
ATOM 1513 N N . LEU A 1 191 ? -3.632 -9.167 10.706 1.00 93.69 191 LEU A N 1
ATOM 1514 C CA . LEU A 1 191 ? -4.932 -8.491 10.759 1.00 93.69 191 LEU A CA 1
ATOM 1515 C C . LEU A 1 191 ? -5.742 -8.728 9.481 1.00 93.69 191 LEU A C 1
ATOM 1517 O O . LEU A 1 191 ? -6.910 -9.100 9.563 1.00 93.69 191 LEU A O 1
ATOM 1521 N N . LEU A 1 192 ? -5.155 -8.488 8.305 1.00 94.56 192 LEU A N 1
ATOM 1522 C CA . LEU A 1 192 ? -5.875 -8.678 7.046 1.00 94.56 192 LEU A CA 1
ATOM 1523 C C . LEU A 1 192 ? -6.278 -10.138 6.838 1.00 94.56 192 LEU A C 1
ATOM 1525 O O . LEU A 1 192 ? -7.385 -10.378 6.367 1.00 94.56 192 LEU A O 1
ATOM 1529 N N . SER A 1 193 ? -5.431 -11.083 7.246 1.00 92.38 193 SER A N 1
ATOM 1530 C CA . SER A 1 193 ? -5.716 -12.522 7.199 1.00 92.38 193 SER A CA 1
ATOM 1531 C C . SER A 1 193 ? -6.898 -12.909 8.096 1.00 92.38 193 SER A C 1
ATOM 1533 O O . SER A 1 193 ? -7.738 -13.708 7.682 1.00 92.38 193 SER A O 1
ATOM 1535 N N . TRP A 1 194 ? -7.017 -12.301 9.281 1.00 89.25 194 TRP A N 1
ATOM 1536 C CA . TRP A 1 194 ? -8.167 -12.489 10.175 1.00 89.25 194 TRP A CA 1
ATOM 1537 C C . TRP A 1 194 ? -9.435 -11.809 9.644 1.00 89.25 194 TRP A C 1
ATOM 1539 O O . TRP A 1 194 ? -10.513 -12.389 9.722 1.00 89.25 194 TRP A O 1
ATOM 1549 N N . ILE A 1 195 ? -9.326 -10.614 9.047 1.00 90.38 195 ILE A N 1
ATOM 1550 C CA . ILE A 1 195 ? -10.476 -9.901 8.456 1.00 90.38 195 ILE A CA 1
ATOM 1551 C C . ILE A 1 195 ? -11.130 -10.722 7.339 1.00 90.38 195 ILE A C 1
ATOM 1553 O O . ILE A 1 195 ? -12.353 -10.716 7.215 1.00 90.38 195 ILE A O 1
ATOM 1557 N N . ILE A 1 196 ? -10.334 -11.415 6.522 1.00 89.31 196 ILE A N 1
ATOM 1558 C CA . ILE A 1 196 ? -10.854 -12.248 5.428 1.00 89.31 196 ILE A CA 1
ATOM 1559 C C . ILE A 1 196 ? -11.270 -13.658 5.877 1.00 89.31 196 ILE A C 1
ATOM 1561 O O . ILE A 1 196 ? -11.797 -14.406 5.059 1.00 89.31 196 ILE A O 1
ATOM 1565 N N . GLY A 1 197 ? -11.047 -14.022 7.145 1.00 84.25 197 GLY A N 1
ATOM 1566 C CA . GLY A 1 197 ? -11.402 -15.335 7.689 1.00 84.25 197 GLY A CA 1
ATOM 1567 C C . GLY A 1 197 ? -10.518 -16.486 7.201 1.00 84.25 197 GLY A C 1
ATOM 1568 O O . GLY A 1 197 ? -10.954 -17.631 7.216 1.00 84.25 197 GLY A O 1
ATOM 1569 N N . SER A 1 198 ? -9.287 -16.210 6.756 1.00 79.00 198 SER A N 1
ATOM 1570 C CA . SER A 1 198 ? -8.362 -17.262 6.291 1.00 79.00 198 SER A CA 1
ATOM 1571 C C . SER A 1 198 ? -7.724 -18.055 7.431 1.00 79.00 198 SER A C 1
ATOM 1573 O O . SER A 1 198 ? -7.087 -19.077 7.195 1.00 79.00 198 SER A O 1
ATOM 1575 N N . THR A 1 199 ? -7.846 -17.556 8.657 1.00 77.62 199 THR A N 1
ATOM 1576 C CA . THR A 1 199 ? -7.333 -18.175 9.874 1.00 77.62 199 THR A CA 1
ATOM 1577 C C . THR A 1 199 ? -8.074 -17.617 11.083 1.00 77.62 199 THR A C 1
ATOM 1579 O O . THR A 1 199 ? -8.442 -16.440 11.101 1.00 77.62 199 THR A O 1
ATOM 1582 N N . GLU A 1 200 ? -8.286 -18.459 12.087 1.00 69.38 200 GLU A N 1
ATOM 1583 C CA . GLU A 1 200 ? -8.950 -18.097 13.343 1.00 69.38 200 GLU A CA 1
ATOM 1584 C C . GLU A 1 200 ? -7.957 -18.002 14.511 1.00 69.38 200 GLU A C 1
ATOM 1586 O O . GLU A 1 200 ? -8.288 -17.469 15.570 1.00 69.38 200 GLU A O 1
ATOM 1591 N N . GLU A 1 201 ? -6.719 -18.473 14.323 1.00 72.19 201 GLU A N 1
ATOM 1592 C CA . GLU A 1 201 ? -5.711 -18.507 15.379 1.00 72.19 201 GLU A CA 1
ATOM 1593 C C . GLU A 1 201 ? -4.886 -17.207 15.409 1.00 72.19 201 GLU A C 1
ATOM 1595 O O . GLU A 1 201 ? -4.267 -16.823 14.404 1.00 72.19 201 GLU A O 1
ATOM 1600 N N . PRO A 1 202 ? -4.845 -16.502 16.556 1.00 78.81 202 PRO A N 1
ATOM 1601 C CA . PRO A 1 202 ? -4.048 -15.297 16.691 1.00 78.81 202 PRO A CA 1
ATOM 1602 C C . PRO A 1 202 ? -2.569 -15.638 16.908 1.00 78.81 202 PRO A C 1
ATOM 1604 O O . PRO A 1 202 ? -2.191 -16.256 17.901 1.00 78.81 202 PRO A O 1
ATOM 1607 N N . THR A 1 203 ? -1.710 -15.161 16.010 1.00 79.50 203 THR A N 1
ATOM 1608 C CA . THR A 1 203 ? -0.249 -15.199 16.147 1.00 79.50 203 THR A CA 1
ATOM 1609 C C . THR A 1 203 ? 0.338 -13.792 16.005 1.00 79.50 203 THR A C 1
ATOM 1611 O O . THR A 1 203 ? -0.183 -12.954 15.262 1.00 79.50 203 THR A O 1
ATOM 1614 N N . LEU A 1 204 ? 1.418 -13.507 16.741 1.00 73.38 204 LEU A N 1
ATOM 1615 C CA . LEU A 1 204 ? 2.068 -12.185 16.749 1.00 73.38 204 LEU A CA 1
ATOM 1616 C C . LEU A 1 204 ? 3.514 -12.208 16.233 1.00 73.38 204 LEU A C 1
ATOM 1618 O O . LEU A 1 204 ? 4.014 -11.174 15.797 1.00 73.38 204 LEU A O 1
ATOM 1622 N N . ASP A 1 205 ? 4.156 -13.377 16.229 1.00 84.81 205 ASP A N 1
ATOM 1623 C CA . ASP A 1 205 ? 5.598 -13.491 15.969 1.00 84.81 205 ASP A CA 1
ATOM 1624 C C . ASP A 1 205 ? 5.938 -13.824 14.511 1.00 84.81 205 ASP A C 1
ATOM 1626 O O . ASP A 1 205 ? 7.075 -13.656 14.076 1.00 84.81 205 ASP A O 1
ATOM 1630 N N . HIS A 1 206 ? 4.962 -14.317 13.748 1.00 88.25 206 HIS A N 1
ATOM 1631 C CA . HIS A 1 206 ? 5.156 -14.781 12.379 1.00 88.25 206 HIS A CA 1
ATOM 1632 C C . HIS A 1 206 ? 3.907 -14.552 11.530 1.00 88.25 206 HIS A C 1
ATOM 1634 O O . HIS A 1 206 ? 2.801 -14.362 12.042 1.00 88.25 206 HIS A O 1
ATOM 1640 N N . TYR A 1 207 ? 4.114 -14.569 10.216 1.00 88.88 207 TYR A N 1
ATOM 1641 C CA . TYR A 1 207 ? 3.049 -14.565 9.226 1.00 88.88 207 TYR A CA 1
ATOM 1642 C C . TYR A 1 207 ? 2.135 -15.772 9.425 1.00 88.88 207 TYR A C 1
ATOM 1644 O O . TYR A 1 207 ? 2.621 -16.902 9.518 1.00 88.88 207 TYR A O 1
ATOM 1652 N N . VAL A 1 208 ? 0.821 -15.546 9.462 1.00 88.81 208 VAL A N 1
ATOM 1653 C CA . VAL A 1 208 ? -0.119 -16.669 9.497 1.00 88.81 208 VAL A CA 1
ATOM 1654 C C . VAL A 1 208 ? -0.040 -17.464 8.194 1.00 88.81 208 VAL A C 1
ATOM 1656 O O . VAL A 1 208 ? 0.005 -16.894 7.100 1.00 88.81 208 VAL A O 1
ATOM 1659 N N . ASN A 1 209 ? -0.037 -18.788 8.333 1.00 87.31 209 ASN A N 1
ATOM 1660 C CA . ASN A 1 209 ? -0.050 -19.717 7.218 1.00 87.31 209 ASN A CA 1
ATOM 1661 C C . ASN A 1 209 ? -1.434 -19.733 6.554 1.00 87.31 209 ASN A C 1
ATOM 1663 O O . ASN A 1 209 ? -2.427 -20.071 7.197 1.00 87.31 209 ASN A O 1
ATOM 1667 N N . ILE A 1 210 ? -1.490 -19.354 5.281 1.00 89.06 210 ILE A N 1
ATOM 1668 C CA . ILE A 1 210 ? -2.697 -19.349 4.449 1.00 89.06 210 ILE A CA 1
ATOM 1669 C C . ILE A 1 210 ? -2.328 -19.859 3.052 1.00 89.06 210 ILE A C 1
ATOM 1671 O O . ILE A 1 210 ? -1.155 -19.844 2.689 1.00 89.06 210 ILE A O 1
ATOM 1675 N N . ASP A 1 211 ? -3.322 -20.290 2.276 1.00 90.25 211 ASP A N 1
ATOM 1676 C CA . ASP A 1 211 ? -3.127 -20.776 0.903 1.00 90.25 211 ASP A CA 1
ATOM 1677 C C . ASP A 1 211 ? -2.383 -19.763 0.011 1.00 90.25 211 ASP A C 1
ATOM 1679 O O . ASP A 1 211 ? -2.616 -18.555 0.116 1.00 90.25 211 ASP A O 1
ATOM 1683 N N . ASP A 1 212 ? -1.521 -20.251 -0.887 1.00 90.00 212 ASP A N 1
ATOM 1684 C CA . ASP A 1 212 ? -0.624 -19.429 -1.712 1.00 90.00 212 ASP A CA 1
ATOM 1685 C C . ASP A 1 212 ? -1.364 -18.386 -2.574 1.00 90.00 212 ASP A C 1
ATOM 1687 O O . ASP A 1 212 ? -0.899 -17.247 -2.714 1.00 90.00 212 ASP A O 1
ATOM 1691 N N . ASP A 1 213 ? -2.534 -18.721 -3.133 1.00 89.56 213 ASP A N 1
ATOM 1692 C CA . ASP A 1 213 ? -3.310 -17.771 -3.949 1.00 89.56 213 ASP A CA 1
ATOM 1693 C C . ASP A 1 213 ? -3.871 -16.631 -3.084 1.00 89.56 213 ASP A C 1
ATOM 1695 O O . ASP A 1 213 ? -3.886 -15.457 -3.478 1.00 89.56 213 ASP A O 1
ATOM 1699 N N . VAL A 1 214 ? -4.288 -16.957 -1.860 1.00 92.44 214 VAL A N 1
ATOM 1700 C CA . VAL A 1 214 ? -4.772 -15.972 -0.889 1.00 92.44 214 VAL A CA 1
ATOM 1701 C C . VAL A 1 214 ? -3.608 -15.154 -0.326 1.00 92.44 214 VAL A C 1
ATOM 1703 O O . VAL A 1 214 ? -3.731 -13.932 -0.210 1.00 92.44 214 VAL A O 1
ATOM 1706 N N . HIS A 1 215 ? -2.460 -15.785 -0.064 1.00 93.19 215 HIS A N 1
ATOM 1707 C CA . HIS A 1 215 ? -1.225 -15.145 0.391 1.00 93.19 215 HIS A CA 1
ATOM 1708 C C . HIS A 1 215 ? -0.823 -13.984 -0.517 1.00 93.19 215 HIS A C 1
ATOM 1710 O O . HIS A 1 215 ? -0.648 -12.856 -0.047 1.00 93.19 215 HIS A O 1
ATOM 1716 N N . LEU A 1 216 ? -0.760 -14.223 -1.830 1.00 92.81 216 LEU A N 1
ATOM 1717 C CA . LEU A 1 216 ? -0.390 -13.196 -2.805 1.00 92.81 216 LEU A CA 1
ATOM 1718 C C . LEU A 1 216 ? -1.361 -12.009 -2.796 1.00 92.81 216 LEU A C 1
ATOM 1720 O O . LEU A 1 216 ? -0.934 -10.852 -2.873 1.00 92.81 216 LEU A O 1
ATOM 1724 N N . LYS A 1 217 ? -2.666 -12.269 -2.669 1.00 94.75 217 LYS A N 1
ATOM 1725 C CA . LYS A 1 217 ? -3.700 -11.222 -2.626 1.00 94.75 217 LYS A CA 1
ATOM 1726 C C . LYS A 1 217 ? -3.618 -10.405 -1.339 1.00 94.75 217 LYS A C 1
ATOM 1728 O O . LYS A 1 217 ? -3.642 -9.175 -1.407 1.00 94.75 217 LYS A O 1
ATOM 1733 N N . VAL A 1 218 ? -3.454 -11.055 -0.187 1.00 95.62 218 VAL A N 1
ATOM 1734 C CA . VAL A 1 218 ? -3.282 -10.374 1.107 1.00 95.62 218 VAL A CA 1
ATOM 1735 C C . VAL A 1 218 ? -2.026 -9.513 1.088 1.00 95.62 218 VAL A C 1
ATOM 1737 O O . VAL A 1 218 ? -2.089 -8.327 1.417 1.00 95.62 218 VAL A O 1
ATOM 1740 N N . LEU A 1 219 ? -0.902 -10.063 0.629 1.00 95.19 219 LEU A N 1
ATOM 1741 C CA . LEU A 1 219 ? 0.369 -9.348 0.551 1.00 95.19 219 LEU A CA 1
ATOM 1742 C C . LEU A 1 219 ? 0.292 -8.152 -0.409 1.00 95.19 219 LEU A C 1
ATOM 1744 O O . LEU A 1 219 ? 0.831 -7.081 -0.130 1.00 95.19 219 LEU A O 1
ATOM 1748 N N . SER A 1 220 ? -0.433 -8.304 -1.518 1.00 95.56 220 SER A N 1
ATOM 1749 C CA . SER A 1 220 ? -0.725 -7.235 -2.475 1.00 95.56 220 SER A CA 1
ATOM 1750 C C . SER A 1 220 ? -1.516 -6.084 -1.834 1.00 95.56 220 SER A C 1
ATOM 1752 O O . SER A 1 220 ? -1.173 -4.917 -2.039 1.00 95.56 220 SER A O 1
ATOM 1754 N N . VAL A 1 221 ? -2.536 -6.375 -1.020 1.00 96.56 221 VAL A N 1
ATOM 1755 C CA . VAL A 1 221 ? -3.309 -5.347 -0.293 1.00 96.56 221 VAL A CA 1
ATOM 1756 C C . VAL A 1 221 ? -2.478 -4.706 0.823 1.00 96.56 221 VAL A C 1
ATOM 1758 O O . VAL A 1 221 ? -2.505 -3.486 0.983 1.00 96.56 221 VAL A O 1
ATOM 1761 N N . CYS A 1 222 ? -1.684 -5.492 1.556 1.00 96.12 222 CYS A N 1
ATOM 1762 C CA . CYS A 1 222 ? -0.776 -4.978 2.585 1.00 96.12 222 CYS A CA 1
ATOM 1763 C C . CYS A 1 222 ? 0.186 -3.929 2.016 1.00 96.12 222 CYS A C 1
ATOM 1765 O O . CYS A 1 222 ? 0.361 -2.859 2.599 1.00 96.12 222 CYS A O 1
ATOM 1767 N N . GLN A 1 223 ? 0.785 -4.218 0.858 1.00 95.88 223 GLN A N 1
ATOM 1768 C CA . GLN A 1 223 ? 1.702 -3.300 0.184 1.00 95.88 223 GLN A CA 1
ATOM 1769 C C . GLN A 1 223 ? 1.026 -1.987 -0.229 1.00 95.88 223 GLN A C 1
ATOM 1771 O O . GLN A 1 223 ? 1.646 -0.932 -0.089 1.00 95.88 223 GLN A O 1
ATOM 1776 N N . ASP A 1 224 ? -0.234 -2.021 -0.675 1.00 95.88 224 ASP A N 1
ATOM 1777 C CA . ASP A 1 224 ? -0.995 -0.799 -0.981 1.00 95.88 224 ASP A CA 1
ATOM 1778 C C . ASP A 1 224 ? -1.205 0.045 0.281 1.00 95.88 224 ASP A C 1
ATOM 1780 O O . ASP A 1 224 ? -1.025 1.262 0.252 1.00 95.88 224 ASP A O 1
ATOM 1784 N N . ILE A 1 225 ? -1.518 -0.590 1.416 1.00 96.06 225 ILE A N 1
ATOM 1785 C CA . ILE A 1 225 ? -1.681 0.104 2.702 1.00 96.06 225 ILE A CA 1
ATOM 1786 C C . ILE A 1 225 ? -0.358 0.730 3.155 1.00 96.06 225 ILE A C 1
ATOM 1788 O O . ILE A 1 225 ? -0.354 1.890 3.571 1.00 96.06 225 ILE A O 1
ATOM 1792 N N . VAL A 1 226 ? 0.767 0.015 3.048 1.00 95.56 226 VAL A N 1
ATOM 1793 C CA . VAL A 1 226 ? 2.105 0.547 3.376 1.00 95.56 226 VAL A CA 1
ATOM 1794 C C . VAL A 1 226 ? 2.446 1.745 2.483 1.00 95.56 226 VAL A C 1
ATOM 1796 O O . VAL A 1 226 ? 2.844 2.810 2.977 1.00 95.56 226 VAL A O 1
ATOM 1799 N N . TYR A 1 227 ? 2.234 1.608 1.173 1.00 94.69 227 TYR A N 1
ATOM 1800 C CA . TYR A 1 227 ? 2.470 2.671 0.200 1.00 94.69 227 TYR A CA 1
ATOM 1801 C C . TYR A 1 227 ? 1.603 3.904 0.503 1.00 94.69 227 TYR A C 1
ATOM 1803 O O . TYR A 1 227 ? 2.121 5.022 0.618 1.00 94.69 227 TYR A O 1
ATOM 1811 N N . LEU A 1 228 ? 0.304 3.706 0.746 1.00 94.50 228 LEU A N 1
ATOM 1812 C CA . LEU A 1 228 ? -0.657 4.758 1.074 1.00 94.50 228 LEU A CA 1
ATOM 1813 C C . LEU A 1 228 ? -0.336 5.451 2.405 1.00 94.50 228 LEU A C 1
ATOM 1815 O O . LEU A 1 228 ? -0.290 6.683 2.463 1.00 94.50 228 LEU A O 1
ATOM 1819 N N . ALA A 1 229 ? -0.060 4.688 3.466 1.00 94.12 229 ALA A N 1
ATOM 1820 C CA . ALA A 1 229 ? 0.280 5.219 4.787 1.00 94.12 229 ALA A CA 1
ATOM 1821 C C . ALA A 1 229 ? 1.557 6.071 4.744 1.00 94.12 229 ALA A C 1
ATOM 1823 O O . ALA A 1 229 ? 1.668 7.092 5.431 1.00 94.12 229 ALA A O 1
ATOM 1824 N N . SER A 1 230 ? 2.502 5.702 3.878 1.00 93.12 230 SER A N 1
ATOM 1825 C CA . SER A 1 230 ? 3.717 6.479 3.644 1.00 93.12 230 SER A CA 1
ATOM 1826 C C . SER A 1 230 ? 3.521 7.690 2.723 1.00 93.12 230 SER A C 1
ATOM 1828 O O . SER A 1 230 ? 4.443 8.503 2.610 1.00 93.12 230 SER A O 1
ATOM 1830 N N . LYS A 1 231 ? 2.342 7.852 2.104 1.00 91.62 231 LYS A N 1
ATOM 1831 C CA . LYS A 1 231 ? 2.053 8.834 1.042 1.00 91.62 231 LYS A CA 1
ATOM 1832 C C . LYS A 1 231 ? 2.987 8.678 -0.165 1.00 91.62 231 LYS A C 1
ATOM 1834 O O . LYS A 1 231 ? 3.483 9.665 -0.700 1.00 91.62 231 LYS A O 1
ATOM 1839 N N . GLY A 1 232 ? 3.289 7.433 -0.525 1.00 89.12 232 GLY A N 1
ATOM 1840 C CA . GLY A 1 232 ? 4.173 7.073 -1.631 1.00 89.12 232 GLY A CA 1
ATOM 1841 C C . GLY A 1 232 ? 5.670 7.268 -1.378 1.00 89.12 232 GLY A C 1
ATOM 1842 O O . GLY A 1 232 ? 6.465 7.094 -2.298 1.00 89.12 232 GLY A O 1
ATOM 1843 N N . ARG A 1 233 ? 6.077 7.619 -0.149 1.00 90.12 233 ARG A N 1
ATOM 1844 C CA . ARG A 1 233 ? 7.497 7.785 0.216 1.00 90.12 233 ARG A CA 1
ATOM 1845 C C . ARG A 1 233 ? 8.219 6.454 0.406 1.00 90.12 233 ARG A C 1
ATOM 1847 O O . ARG A 1 233 ? 9.403 6.367 0.107 1.00 90.12 233 ARG A O 1
ATOM 1854 N N . LYS A 1 234 ? 7.522 5.431 0.906 1.00 91.88 234 LYS A N 1
ATOM 1855 C CA . LYS A 1 234 ? 8.036 4.062 1.013 1.00 91.88 234 LYS A CA 1
ATOM 1856 C C . LYS A 1 234 ? 7.557 3.300 -0.217 1.00 91.88 234 LYS A C 1
ATOM 1858 O O . LYS A 1 234 ? 6.374 2.981 -0.312 1.00 91.88 234 LYS A O 1
ATOM 1863 N N . GLN A 1 235 ? 8.457 3.071 -1.172 1.00 91.81 235 GLN A N 1
ATOM 1864 C CA . GLN A 1 235 ? 8.157 2.232 -2.333 1.00 91.81 235 GLN A CA 1
ATOM 1865 C C . GLN A 1 235 ? 7.992 0.776 -1.890 1.00 91.81 235 GLN A C 1
ATOM 1867 O O . GLN A 1 235 ? 8.670 0.333 -0.957 1.00 91.81 235 GLN A O 1
ATOM 1872 N N . THR A 1 236 ? 7.105 0.052 -2.564 1.00 93.88 236 THR A N 1
ATOM 1873 C CA . THR A 1 236 ? 6.894 -1.385 -2.372 1.00 93.88 236 THR A CA 1
ATOM 1874 C C . THR A 1 236 ? 7.145 -2.123 -3.690 1.00 93.88 236 THR A C 1
ATOM 1876 O O . THR A 1 236 ? 6.986 -1.524 -4.762 1.00 93.88 236 THR A O 1
ATOM 1879 N N . PRO A 1 237 ? 7.517 -3.417 -3.651 1.00 94.31 237 PRO A N 1
ATOM 1880 C CA . PRO A 1 237 ? 7.670 -4.225 -4.857 1.00 94.31 237 PRO A CA 1
ATOM 1881 C C . PRO A 1 237 ? 6.465 -4.123 -5.796 1.00 94.31 237 PRO A C 1
ATOM 1883 O O . PRO A 1 237 ? 6.625 -3.840 -6.983 1.00 94.31 237 PRO A O 1
ATOM 1886 N N . LYS A 1 238 ? 5.245 -4.240 -5.258 1.00 94.94 238 LYS A N 1
ATOM 1887 C CA . LYS A 1 238 ? 4.006 -4.078 -6.024 1.00 94.94 238 LYS A CA 1
ATOM 1888 C C . LYS A 1 238 ? 3.883 -2.687 -6.638 1.00 94.94 238 LYS A C 1
ATOM 1890 O O . LYS A 1 238 ? 3.551 -2.596 -7.820 1.00 94.94 238 LYS A O 1
ATOM 1895 N N . SER A 1 239 ? 4.129 -1.614 -5.876 1.00 94.56 239 SER A N 1
ATOM 1896 C CA . SER A 1 239 ? 3.893 -0.256 -6.379 1.00 94.56 239 SER A CA 1
ATOM 1897 C C . SER A 1 239 ? 4.757 0.048 -7.604 1.00 94.56 239 SER A C 1
ATOM 1899 O O . SER A 1 239 ? 4.278 0.670 -8.558 1.00 94.56 239 SER A O 1
ATOM 1901 N N . LEU A 1 240 ? 6.006 -0.423 -7.598 1.00 95.00 240 LEU A N 1
ATOM 1902 C CA . LEU A 1 240 ? 6.948 -0.274 -8.704 1.00 95.00 240 LEU A CA 1
ATOM 1903 C C . LEU A 1 240 ? 6.655 -1.252 -9.847 1.00 95.00 240 LEU A C 1
ATOM 1905 O O . LEU A 1 240 ? 6.506 -0.817 -10.990 1.00 95.00 240 LEU A O 1
ATOM 1909 N N . ALA A 1 241 ? 6.516 -2.547 -9.550 1.00 94.50 241 ALA A N 1
ATOM 1910 C CA . ALA A 1 241 ? 6.324 -3.585 -10.560 1.00 94.50 241 ALA A CA 1
ATOM 1911 C C . ALA A 1 241 ? 5.015 -3.404 -11.339 1.00 94.50 241 ALA A C 1
ATOM 1913 O O . ALA A 1 241 ? 5.015 -3.499 -12.567 1.00 94.50 241 ALA A O 1
ATOM 1914 N N . LEU A 1 242 ? 3.908 -3.085 -10.656 1.00 95.25 242 LEU A N 1
ATOM 1915 C CA . LEU A 1 242 ? 2.619 -2.850 -11.308 1.00 95.25 242 LEU A CA 1
ATOM 1916 C C . LEU A 1 242 ? 2.682 -1.624 -12.224 1.00 95.25 242 LEU A C 1
ATOM 1918 O O . LEU A 1 242 ? 2.241 -1.688 -13.370 1.00 95.25 242 LEU A O 1
ATOM 1922 N N . GLY A 1 243 ? 3.258 -0.520 -11.738 1.00 94.94 243 GLY A N 1
ATOM 1923 C CA . GLY A 1 243 ? 3.395 0.711 -12.516 1.00 94.94 243 GLY A CA 1
ATOM 1924 C C . GLY A 1 243 ? 4.252 0.512 -13.769 1.00 94.94 243 GLY A C 1
ATOM 1925 O O . GLY A 1 243 ? 3.846 0.909 -14.863 1.00 94.94 243 GLY A O 1
ATOM 1926 N N . LEU A 1 244 ? 5.397 -0.161 -13.617 1.00 94.69 244 LEU A N 1
ATOM 1927 C CA . LEU A 1 244 ? 6.308 -0.484 -14.715 1.00 94.69 244 LEU A CA 1
ATOM 1928 C C . LEU A 1 244 ? 5.647 -1.406 -15.746 1.00 94.69 244 LEU A C 1
ATOM 1930 O O . LEU A 1 244 ? 5.657 -1.097 -16.935 1.00 94.69 244 LEU A O 1
ATOM 1934 N N . THR A 1 245 ? 4.982 -2.467 -15.286 1.00 94.69 245 THR A N 1
ATOM 1935 C CA . THR A 1 245 ? 4.290 -3.430 -16.156 1.00 94.69 245 THR A CA 1
ATOM 1936 C C . THR A 1 245 ? 3.169 -2.763 -16.948 1.00 94.69 245 THR A C 1
ATOM 1938 O O . THR A 1 245 ? 3.090 -2.920 -18.163 1.00 94.69 245 THR A O 1
ATOM 1941 N N . VAL A 1 246 ? 2.311 -1.970 -16.298 1.00 94.81 246 VAL A N 1
ATOM 1942 C CA . VAL A 1 246 ? 1.211 -1.269 -16.981 1.00 94.81 246 VAL A CA 1
ATOM 1943 C C . VAL A 1 246 ? 1.750 -0.276 -18.005 1.00 94.81 246 VAL A C 1
ATOM 1945 O O . VAL A 1 246 ? 1.194 -0.166 -19.101 1.00 94.81 246 VAL A O 1
ATOM 1948 N N . ARG A 1 247 ? 2.849 0.419 -17.692 1.00 93.31 247 ARG A N 1
ATOM 1949 C CA . ARG A 1 247 ? 3.523 1.284 -18.661 1.00 93.31 247 ARG A CA 1
ATOM 1950 C C . ARG A 1 247 ? 4.040 0.484 -19.856 1.00 93.31 247 ARG A C 1
ATOM 1952 O O . ARG A 1 247 ? 3.782 0.899 -20.978 1.00 93.31 247 ARG A O 1
ATOM 1959 N N . HIS A 1 248 ? 4.731 -0.634 -19.643 1.00 89.94 248 HIS A N 1
ATOM 1960 C CA . HIS A 1 248 ? 5.263 -1.455 -20.739 1.00 89.94 248 HIS A CA 1
ATOM 1961 C C . HIS A 1 248 ? 4.163 -2.075 -21.604 1.00 89.94 248 HIS A C 1
ATOM 1963 O O . HIS A 1 248 ? 4.309 -2.124 -22.819 1.00 89.94 248 HIS A O 1
ATOM 1969 N N . LEU A 1 249 ? 3.051 -2.501 -21.002 1.00 90.38 249 LEU A N 1
ATOM 1970 C CA . LEU A 1 249 ? 1.940 -3.114 -21.735 1.00 90.38 249 LEU A CA 1
ATOM 1971 C C . LEU A 1 249 ? 1.086 -2.101 -22.505 1.00 90.38 249 LEU A C 1
ATOM 1973 O O . LEU A 1 249 ? 0.522 -2.448 -23.538 1.00 90.38 249 LEU A O 1
ATOM 1977 N N . THR A 1 250 ? 0.933 -0.875 -21.993 1.00 92.00 250 THR A N 1
ATOM 1978 C CA . THR A 1 250 ? -0.058 0.077 -22.533 1.00 92.00 250 THR A CA 1
ATOM 1979 C C . THR A 1 250 ? 0.526 1.374 -23.077 1.00 92.00 250 THR A C 1
ATOM 1981 O O . THR A 1 250 ? -0.155 2.069 -23.827 1.00 92.00 250 THR A O 1
ATOM 1984 N N . GLY A 1 251 ? 1.722 1.776 -22.640 1.00 87.25 251 GLY A N 1
ATOM 1985 C CA . GLY A 1 251 ? 2.303 3.096 -22.913 1.00 87.25 251 GLY A CA 1
ATOM 1986 C C . GLY A 1 251 ? 1.497 4.287 -22.368 1.00 87.25 251 GLY A C 1
ATOM 1987 O O . GLY A 1 251 ? 1.877 5.437 -22.576 1.00 87.25 251 GLY A O 1
ATOM 1988 N N . SER A 1 252 ? 0.377 4.057 -21.672 1.00 89.75 252 SER A N 1
ATOM 1989 C CA . SER A 1 252 ? -0.586 5.109 -21.344 1.00 89.75 252 SER A CA 1
ATOM 1990 C C . SER A 1 252 ? -0.323 5.726 -19.977 1.00 89.75 252 SER A C 1
ATOM 1992 O O . SER A 1 252 ? -0.646 5.147 -18.934 1.00 89.75 252 SER A O 1
ATOM 1994 N N . SER A 1 253 ? 0.155 6.971 -19.975 1.00 92.38 253 SER A N 1
ATOM 1995 C CA . SER A 1 253 ? 0.292 7.760 -18.746 1.00 92.38 253 SER A CA 1
ATOM 1996 C C . SER A 1 253 ? -1.039 7.931 -18.012 1.00 92.38 253 SER A C 1
ATOM 1998 O O . SER A 1 253 ? -1.074 7.895 -16.786 1.00 92.38 253 SER A O 1
ATOM 2000 N N . ARG A 1 254 ? -2.166 8.013 -18.737 1.00 95.94 254 ARG A N 1
ATOM 2001 C CA . ARG A 1 254 ? -3.507 8.153 -18.141 1.00 95.94 254 ARG A CA 1
ATOM 2002 C C . ARG A 1 254 ? -3.892 6.950 -17.280 1.00 95.94 254 ARG A C 1
ATOM 2004 O O . ARG A 1 254 ? -4.502 7.147 -16.230 1.00 95.94 254 ARG A O 1
ATOM 2011 N N . ILE A 1 255 ? -3.547 5.734 -17.710 1.00 96.94 255 ILE A N 1
ATOM 2012 C CA . ILE A 1 255 ? -3.853 4.501 -16.969 1.00 96.94 255 ILE A CA 1
ATOM 2013 C C . ILE A 1 255 ? -2.973 4.414 -15.722 1.00 96.94 255 ILE A C 1
ATOM 2015 O O . ILE A 1 255 ? -3.491 4.212 -14.625 1.00 96.94 255 ILE A O 1
ATOM 2019 N N . VAL A 1 256 ? -1.666 4.658 -15.853 1.00 95.94 256 VAL A N 1
ATOM 2020 C CA . VAL A 1 256 ? -0.747 4.658 -14.702 1.00 95.94 256 VAL A CA 1
ATOM 2021 C C . VAL A 1 256 ? -1.143 5.734 -13.685 1.00 95.94 256 VAL A C 1
ATOM 2023 O O . VAL A 1 256 ? -1.248 5.454 -12.494 1.00 95.94 256 VAL A O 1
ATOM 2026 N N . SER A 1 257 ? -1.470 6.950 -14.133 1.00 96.25 257 SER A N 1
ATOM 2027 C CA . SER A 1 257 ? -1.965 8.015 -13.252 1.00 96.25 257 SER A CA 1
ATOM 2028 C C . SER A 1 257 ? -3.321 7.691 -12.616 1.00 96.25 257 SER A C 1
ATOM 2030 O O . SER A 1 257 ? -3.613 8.172 -11.523 1.00 96.25 257 SER A O 1
ATOM 2032 N N . LEU A 1 258 ? -4.189 6.914 -13.270 1.00 97.69 258 LEU A N 1
ATOM 2033 C CA . LEU A 1 258 ? -5.427 6.435 -12.653 1.00 97.69 258 LEU A CA 1
ATOM 2034 C C . LEU A 1 258 ? -5.124 5.459 -11.511 1.00 97.69 258 LEU A C 1
ATOM 2036 O O . LEU A 1 258 ? -5.614 5.670 -10.405 1.00 97.69 258 LEU A O 1
ATOM 2040 N N . LEU A 1 259 ? -4.281 4.454 -11.752 1.00 96.00 259 LEU A N 1
ATOM 2041 C CA . LEU A 1 259 ? -3.902 3.461 -10.743 1.00 96.00 259 LEU A CA 1
ATOM 2042 C C . LEU A 1 259 ? -3.155 4.087 -9.560 1.00 96.00 259 LEU A C 1
ATOM 2044 O O . LEU A 1 259 ? -3.438 3.757 -8.410 1.00 96.00 259 LEU A O 1
ATOM 2048 N N . ASN A 1 260 ? -2.266 5.046 -9.823 1.00 95.44 260 ASN A N 1
ATOM 2049 C CA . ASN A 1 260 ? -1.576 5.791 -8.775 1.00 95.44 260 ASN A CA 1
ATOM 2050 C C . ASN A 1 260 ? -2.549 6.611 -7.914 1.00 95.44 260 ASN A C 1
ATOM 2052 O O . ASN A 1 260 ? -2.438 6.593 -6.691 1.00 95.44 260 ASN A O 1
ATOM 2056 N N . ARG A 1 261 ? -3.544 7.274 -8.521 1.00 94.81 261 ARG A N 1
ATOM 2057 C CA . ARG A 1 261 ? -4.578 8.014 -7.770 1.00 94.81 261 ARG A CA 1
ATOM 2058 C C . ARG A 1 261 ? -5.448 7.111 -6.898 1.00 94.81 261 ARG A C 1
ATOM 2060 O O . ARG A 1 261 ? -5.946 7.574 -5.879 1.00 94.81 261 ARG A O 1
ATOM 2067 N N . LEU A 1 262 ? -5.617 5.848 -7.286 1.00 94.81 262 LEU A N 1
ATOM 2068 C CA . LEU A 1 262 ? -6.285 4.827 -6.475 1.00 94.81 262 LEU A CA 1
ATOM 2069 C C . LEU A 1 262 ? -5.357 4.197 -5.418 1.00 94.81 262 LEU A C 1
ATOM 2071 O O . LEU A 1 262 ? -5.817 3.408 -4.602 1.00 94.81 262 LEU A O 1
ATOM 2075 N N . GLY A 1 263 ? -4.071 4.564 -5.396 1.00 92.50 263 GLY A N 1
ATOM 2076 C CA . GLY A 1 263 ? -3.094 4.091 -4.414 1.00 92.50 263 GLY A CA 1
ATOM 2077 C C . GLY A 1 263 ? -2.444 2.744 -4.741 1.00 92.50 263 GLY A C 1
ATOM 2078 O O . GLY A 1 263 ? -1.762 2.200 -3.881 1.00 92.50 263 GLY A O 1
ATOM 2079 N N . HIS A 1 264 ? -2.621 2.214 -5.957 1.00 94.12 264 HIS A N 1
ATOM 2080 C CA . HIS A 1 264 ? -2.161 0.865 -6.319 1.00 94.12 264 HIS A CA 1
ATOM 2081 C C . HIS A 1 264 ? -0.744 0.803 -6.899 1.00 94.12 264 HIS A C 1
ATOM 2083 O O . HIS A 1 264 ? -0.115 -0.253 -6.882 1.00 94.12 264 HIS A O 1
ATOM 2089 N N . CYS A 1 265 ? -0.237 1.900 -7.467 1.00 95.31 265 CYS A N 1
ATOM 2090 C CA . CYS A 1 265 ? 1.097 1.924 -8.064 1.00 95.31 265 CYS A CA 1
ATOM 2091 C C . CYS A 1 265 ? 1.832 3.243 -7.831 1.00 95.31 265 CYS A C 1
ATOM 2093 O O . CYS A 1 265 ? 1.244 4.247 -7.420 1.00 95.31 265 CYS A O 1
ATOM 2095 N N . ALA A 1 266 ? 3.128 3.236 -8.135 1.00 95.12 266 ALA A N 1
ATOM 2096 C CA . ALA A 1 266 ? 3.964 4.423 -8.145 1.00 95.12 266 ALA A CA 1
ATOM 2097 C C . ALA A 1 266 ? 3.490 5.450 -9.187 1.00 95.12 266 ALA A C 1
ATOM 2099 O O . ALA A 1 266 ? 2.747 5.125 -10.118 1.00 95.12 266 ALA A O 1
ATOM 2100 N N . SER A 1 267 ? 3.901 6.707 -9.014 1.00 95.19 267 SER A N 1
ATOM 2101 C CA . SER A 1 267 ? 3.560 7.771 -9.957 1.00 95.19 267 SER A CA 1
ATOM 2102 C C . SER A 1 267 ? 4.191 7.509 -11.324 1.00 95.19 267 SER A C 1
ATOM 2104 O O . SER A 1 267 ? 5.192 6.799 -11.438 1.00 95.19 267 SER A O 1
ATOM 2106 N N . TRP A 1 268 ? 3.621 8.124 -12.364 1.00 95.00 268 TRP A N 1
ATOM 2107 C CA . TRP A 1 268 ? 4.182 8.056 -13.713 1.00 95.00 268 TRP A CA 1
ATOM 2108 C C . TRP A 1 268 ? 5.665 8.442 -13.733 1.00 95.00 268 TRP A C 1
ATOM 2110 O O . TRP A 1 268 ? 6.468 7.713 -14.303 1.00 95.00 268 TRP A O 1
ATOM 2120 N N . ASP A 1 269 ? 6.036 9.519 -13.039 1.00 94.69 269 ASP A N 1
ATOM 2121 C CA . ASP A 1 269 ? 7.417 10.007 -13.001 1.00 94.69 269 ASP A CA 1
ATOM 2122 C C . ASP A 1 269 ? 8.367 9.016 -12.319 1.00 94.69 269 ASP A C 1
ATOM 2124 O O . ASP A 1 269 ? 9.465 8.769 -12.811 1.00 94.69 269 ASP A O 1
ATOM 2128 N N . THR A 1 270 ? 7.943 8.390 -11.214 1.00 94.81 270 THR A N 1
ATOM 2129 C CA . THR A 1 270 ? 8.742 7.350 -10.548 1.00 94.81 270 THR A CA 1
ATOM 2130 C C . THR A 1 270 ? 8.918 6.128 -11.445 1.00 94.81 270 THR A C 1
ATOM 2132 O O . THR A 1 270 ? 10.023 5.602 -11.546 1.00 94.81 270 THR A O 1
ATOM 2135 N N . VAL A 1 271 ? 7.856 5.692 -12.127 1.00 95.00 271 VAL A N 1
ATOM 2136 C CA . VAL A 1 271 ? 7.915 4.569 -13.075 1.00 95.00 271 VAL A CA 1
ATOM 2137 C C . VAL A 1 271 ? 8.848 4.890 -14.243 1.00 95.00 271 VAL A C 1
ATOM 2139 O O . VAL A 1 271 ? 9.642 4.051 -14.663 1.00 95.00 271 VAL A O 1
ATOM 2142 N N . LEU A 1 272 ? 8.775 6.112 -14.758 1.00 93.44 272 LEU A N 1
ATOM 2143 C CA . LEU A 1 272 ? 9.590 6.573 -15.869 1.00 93.44 272 LEU A CA 1
ATOM 2144 C C . LEU A 1 272 ? 11.071 6.678 -15.488 1.00 93.44 272 LEU A C 1
ATOM 2146 O O . LEU A 1 272 ? 11.947 6.281 -16.260 1.00 93.44 272 LEU A O 1
ATOM 2150 N N . SER A 1 273 ? 11.342 7.173 -14.280 1.00 94.44 273 SER A N 1
ATOM 2151 C CA . SER A 1 273 ? 12.680 7.198 -13.695 1.00 94.44 273 SER A CA 1
ATOM 2152 C C . SER A 1 273 ? 13.225 5.785 -13.509 1.00 94.44 273 SER A C 1
ATOM 2154 O O . SER A 1 273 ? 14.380 5.550 -13.855 1.00 94.44 273 SER A O 1
ATOM 2156 N N . LEU A 1 274 ? 12.405 4.846 -13.024 1.00 93.81 274 LEU A N 1
ATOM 2157 C CA . LEU A 1 274 ? 12.799 3.447 -12.853 1.00 93.81 274 LEU A CA 1
ATOM 2158 C C . LEU A 1 274 ? 13.196 2.815 -14.188 1.00 93.81 274 LEU A C 1
ATOM 2160 O O . LEU A 1 274 ? 14.284 2.259 -14.303 1.00 93.81 274 LEU A O 1
ATOM 2164 N N . ASP A 1 275 ? 12.346 2.953 -15.205 1.00 92.56 275 ASP A N 1
ATOM 2165 C CA . ASP A 1 275 ? 12.601 2.425 -16.548 1.00 92.56 275 ASP A CA 1
ATOM 2166 C C . ASP A 1 275 ? 13.888 2.996 -17.161 1.00 92.56 275 ASP A C 1
ATOM 2168 O O . ASP A 1 275 ? 14.719 2.264 -17.696 1.00 92.56 275 ASP A O 1
ATOM 2172 N N . THR A 1 276 ? 14.097 4.307 -17.007 1.00 91.00 276 THR A N 1
ATOM 2173 C CA . THR A 1 276 ? 15.308 4.988 -17.489 1.00 91.00 276 THR A CA 1
ATOM 2174 C C . THR A 1 276 ? 16.556 4.464 -16.786 1.00 91.00 276 THR A C 1
ATOM 2176 O O . THR A 1 276 ? 17.569 4.197 -17.431 1.00 91.00 276 THR A O 1
ATOM 2179 N N . SER A 1 277 ? 16.496 4.288 -15.466 1.00 90.94 277 SER A N 1
ATOM 2180 C CA . SER A 1 277 ? 17.621 3.770 -14.693 1.00 90.94 277 SER A CA 1
ATOM 2181 C C . SER A 1 277 ? 17.922 2.304 -15.019 1.00 90.94 277 SER A C 1
ATOM 2183 O O . SER A 1 277 ? 19.093 1.946 -15.112 1.00 90.94 277 SER A O 1
ATOM 2185 N N . LEU A 1 278 ? 16.908 1.465 -15.260 1.00 88.12 278 LEU A N 1
ATOM 2186 C CA . LEU A 1 278 ? 17.103 0.079 -15.712 1.00 88.12 278 LEU A CA 1
ATOM 2187 C C . LEU A 1 278 ? 17.776 0.014 -17.090 1.00 88.12 278 LEU A C 1
ATOM 2189 O O . LEU A 1 278 ? 18.687 -0.793 -17.305 1.00 88.12 278 LEU A O 1
ATOM 2193 N N . ALA A 1 279 ? 17.383 0.896 -18.012 1.00 86.25 279 ALA A N 1
ATOM 2194 C CA . ALA A 1 279 ? 18.037 1.017 -19.312 1.00 86.25 279 ALA A CA 1
ATOM 2195 C C . ALA A 1 279 ? 19.509 1.441 -19.166 1.00 86.25 279 ALA A C 1
ATOM 2197 O O . ALA A 1 279 ? 20.387 0.838 -19.781 1.00 86.25 279 ALA A O 1
ATOM 2198 N N . GLN A 1 280 ? 19.798 2.424 -18.305 1.00 85.88 280 GLN A N 1
ATOM 2199 C CA . GLN A 1 280 ? 21.170 2.853 -18.009 1.00 85.88 280 GLN A CA 1
ATOM 2200 C C . GLN A 1 280 ? 22.016 1.725 -17.411 1.00 85.88 280 GLN A C 1
ATOM 2202 O O . GLN A 1 280 ? 23.147 1.526 -17.851 1.00 85.88 280 GLN A O 1
ATOM 2207 N N . LEU A 1 281 ? 21.469 0.960 -16.462 1.00 84.88 281 LEU A N 1
ATOM 2208 C CA . LEU A 1 281 ? 22.156 -0.190 -15.873 1.00 84.88 281 LEU A CA 1
ATOM 2209 C C . LEU A 1 281 ? 22.528 -1.215 -16.956 1.00 84.88 281 LEU A C 1
ATOM 2211 O O . LEU A 1 281 ? 23.679 -1.636 -17.049 1.00 84.88 281 LEU A O 1
ATOM 2215 N N . THR A 1 282 ? 21.590 -1.506 -17.860 1.00 81.69 282 THR A N 1
ATOM 2216 C CA . THR A 1 282 ? 21.808 -2.433 -18.982 1.00 81.69 282 THR A CA 1
ATOM 2217 C C . THR A 1 282 ? 22.890 -1.941 -19.954 1.00 81.69 282 THR A C 1
ATOM 2219 O O . THR A 1 282 ? 23.621 -2.759 -20.515 1.00 81.69 282 THR A O 1
ATOM 2222 N N . LEU A 1 283 ? 23.020 -0.625 -20.162 1.00 78.44 283 LEU A N 1
ATOM 2223 C CA . LEU A 1 283 ? 24.076 -0.035 -20.998 1.00 78.44 283 LEU A CA 1
ATOM 2224 C C . LEU A 1 283 ? 25.462 -0.139 -20.349 1.00 78.44 283 LEU A C 1
ATOM 2226 O O . LEU A 1 283 ? 26.442 -0.379 -21.048 1.00 78.44 283 LEU A O 1
ATOM 2230 N N . VAL A 1 284 ? 25.552 0.039 -19.028 1.00 78.94 284 VAL A N 1
ATOM 2231 C CA . VAL A 1 284 ? 26.820 -0.055 -18.281 1.00 78.94 284 VAL A CA 1
ATOM 2232 C C . VAL A 1 284 ? 27.300 -1.504 -18.190 1.00 78.94 284 VAL A C 1
ATOM 2234 O O . VAL A 1 284 ? 28.487 -1.777 -18.374 1.00 78.94 284 VAL A O 1
ATOM 2237 N N . GLU A 1 285 ? 26.384 -2.439 -17.939 1.00 73.88 285 GLU A N 1
ATOM 2238 C CA . GLU A 1 285 ? 26.681 -3.876 -17.896 1.00 73.88 285 GLU A CA 1
ATOM 2239 C C . GLU A 1 285 ? 26.947 -4.450 -19.295 1.00 73.88 285 GLU A C 1
ATOM 2241 O O . GLU A 1 285 ? 27.763 -5.357 -19.474 1.00 73.88 285 GLU A O 1
ATOM 2246 N N . GLY A 1 286 ? 26.272 -3.910 -20.310 1.00 61.47 286 GLY A N 1
ATOM 2247 C CA . GLY A 1 286 ? 26.372 -4.340 -21.695 1.00 61.47 286 GLY A CA 1
ATOM 2248 C C . GLY A 1 286 ? 27.510 -3.667 -22.454 1.00 61.47 286 GLY A C 1
ATOM 2249 O O . GLY A 1 286 ? 27.262 -2.779 -23.266 1.00 61.47 286 GLY A O 1
ATOM 2250 N N . ARG A 1 287 ? 28.746 -4.164 -22.319 1.00 50.94 287 ARG A N 1
ATOM 2251 C CA . ARG A 1 287 ? 29.706 -4.014 -23.427 1.00 50.94 287 ARG A CA 1
ATOM 2252 C C . ARG A 1 287 ? 29.170 -4.839 -24.608 1.00 50.94 287 ARG A C 1
ATOM 2254 O O . ARG A 1 287 ? 28.875 -6.017 -24.446 1.00 50.94 287 ARG A O 1
ATOM 2261 N N . ASP A 1 288 ? 29.001 -4.209 -25.767 1.00 55.03 288 ASP A N 1
ATOM 2262 C CA . ASP A 1 288 ? 28.686 -4.853 -27.056 1.00 55.03 288 ASP A CA 1
ATOM 2263 C C . ASP A 1 288 ? 27.252 -5.376 -27.288 1.00 55.03 288 ASP A C 1
ATOM 2265 O O . ASP A 1 288 ? 27.046 -6.339 -28.026 1.00 55.03 288 ASP A O 1
ATOM 2269 N N . LYS A 1 289 ? 26.218 -4.706 -26.763 1.00 59.25 289 LYS A N 1
ATOM 2270 C CA . LYS A 1 289 ? 24.816 -4.953 -27.179 1.00 59.25 289 LYS A CA 1
ATOM 2271 C C . LYS A 1 289 ? 24.323 -3.966 -28.238 1.00 59.25 289 LYS A C 1
ATOM 2273 O O . LYS A 1 289 ? 23.192 -3.490 -28.183 1.00 59.25 289 LYS A O 1
ATOM 2278 N N . ILE A 1 290 ? 25.167 -3.648 -29.215 1.00 63.47 290 ILE A N 1
ATOM 2279 C CA . ILE A 1 290 ? 24.689 -2.944 -30.404 1.00 63.47 290 ILE A CA 1
ATOM 2280 C C . ILE A 1 290 ? 23.902 -3.965 -31.252 1.00 63.47 290 ILE A C 1
ATOM 2282 O O . ILE A 1 290 ? 24.410 -5.071 -31.465 1.00 63.47 290 ILE A O 1
ATOM 2286 N N . PRO A 1 291 ? 22.666 -3.668 -31.704 1.00 62.12 291 PRO A N 1
ATOM 2287 C CA . PRO A 1 291 ? 21.892 -4.603 -32.514 1.00 62.12 291 PRO A CA 1
ATOM 2288 C C . PRO A 1 291 ? 22.682 -5.107 -33.728 1.00 62.12 291 PRO A C 1
ATOM 2290 O O . PRO A 1 291 ? 23.472 -4.372 -34.327 1.00 62.12 291 PRO A O 1
ATOM 2293 N N . LYS A 1 292 ? 22.460 -6.371 -34.113 1.00 56.91 292 LYS A N 1
ATOM 2294 C CA . LYS A 1 292 ? 23.109 -6.971 -35.289 1.00 56.91 292 LYS A CA 1
ATOM 2295 C C . LYS A 1 292 ? 22.855 -6.089 -36.518 1.00 56.91 292 LYS A C 1
ATOM 2297 O O . LYS A 1 292 ? 21.705 -5.868 -36.878 1.00 56.91 292 LYS A O 1
ATOM 2302 N N . GLY A 1 293 ? 23.926 -5.605 -37.148 1.00 65.31 293 GLY A N 1
ATOM 2303 C CA . GLY A 1 293 ? 23.867 -4.729 -38.328 1.00 65.31 293 GLY A CA 1
ATOM 2304 C C . GLY A 1 293 ? 24.436 -3.326 -38.109 1.00 65.31 293 GLY A C 1
ATOM 2305 O O . GLY A 1 293 ? 24.729 -2.640 -39.082 1.00 65.31 293 GLY A O 1
ATOM 2306 N N . PHE A 1 294 ? 24.663 -2.918 -36.862 1.00 66.12 294 PHE A N 1
ATOM 2307 C CA . PHE A 1 294 ? 25.375 -1.680 -36.563 1.00 66.12 294 PHE A CA 1
ATOM 2308 C C . PHE A 1 294 ? 26.878 -1.944 -36.448 1.00 66.12 294 PHE A C 1
ATOM 2310 O O . PHE A 1 294 ? 27.322 -2.835 -35.722 1.00 66.12 294 PHE A O 1
ATOM 2317 N N . SER A 1 295 ? 27.669 -1.137 -37.145 1.00 68.75 295 SER A N 1
ATOM 2318 C CA . SER A 1 295 ? 29.128 -1.204 -37.146 1.00 68.75 295 SER A CA 1
ATOM 2319 C C . SER A 1 295 ? 29.735 0.133 -36.744 1.00 68.75 295 SER A C 1
ATOM 2321 O O . SER A 1 295 ? 29.209 1.210 -37.037 1.00 68.75 295 SER A O 1
ATOM 2323 N N . LYS A 1 296 ? 30.877 0.070 -36.055 1.00 68.25 296 LYS A N 1
ATOM 2324 C CA . LYS A 1 296 ? 31.614 1.266 -35.641 1.00 68.25 296 LYS A CA 1
ATOM 2325 C C . LYS A 1 296 ? 31.983 2.084 -36.887 1.00 68.25 296 LYS A C 1
ATOM 2327 O O . LYS A 1 296 ? 32.520 1.529 -37.841 1.00 68.25 296 LYS A O 1
ATOM 2332 N N . ARG A 1 297 ? 31.734 3.400 -36.852 1.00 69.25 297 ARG A N 1
ATOM 2333 C CA . ARG A 1 297 ? 32.027 4.363 -37.940 1.00 69.25 297 ARG A CA 1
ATOM 2334 C C . ARG A 1 297 ? 31.221 4.171 -39.232 1.00 69.25 297 ARG A C 1
ATOM 2336 O O . ARG A 1 297 ? 31.597 4.721 -40.263 1.00 69.25 297 ARG A O 1
ATOM 2343 N N . THR A 1 298 ? 30.107 3.445 -39.187 1.00 74.00 298 THR A N 1
ATOM 2344 C CA . THR A 1 298 ? 29.172 3.380 -40.315 1.00 74.00 298 THR A CA 1
ATOM 2345 C C . THR A 1 298 ? 27.999 4.330 -40.061 1.00 74.00 298 THR A C 1
ATOM 2347 O O . THR A 1 298 ? 27.293 4.159 -39.063 1.00 74.00 298 THR A O 1
ATOM 2350 N N . PRO A 1 299 ? 27.782 5.348 -40.916 1.00 68.94 299 PRO A N 1
ATOM 2351 C CA . PRO A 1 299 ? 26.651 6.251 -40.759 1.00 68.94 299 PRO A CA 1
ATOM 2352 C C . PRO A 1 299 ? 25.353 5.451 -40.884 1.00 68.94 299 PRO A C 1
ATOM 2354 O O . PRO A 1 299 ? 25.138 4.749 -41.869 1.00 68.94 299 PRO A O 1
ATOM 2357 N N . THR A 1 300 ? 24.509 5.537 -39.860 1.00 66.75 300 THR A N 1
ATOM 2358 C CA . THR A 1 300 ? 23.216 4.852 -39.816 1.00 66.75 300 THR A CA 1
ATOM 2359 C C . THR A 1 300 ? 22.113 5.898 -39.827 1.00 66.75 300 THR A C 1
ATOM 2361 O O . THR A 1 300 ? 22.163 6.862 -39.062 1.00 66.75 300 THR A O 1
ATOM 2364 N N . THR A 1 301 ? 21.116 5.725 -40.690 1.00 64.06 301 THR A N 1
ATOM 2365 C CA . THR A 1 301 ? 19.926 6.576 -40.690 1.00 64.06 301 THR A CA 1
ATOM 2366 C C . THR A 1 301 ? 18.991 6.100 -39.589 1.00 64.06 301 THR A C 1
ATOM 2368 O O . THR A 1 301 ? 18.387 5.035 -39.697 1.00 64.06 301 THR A O 1
ATOM 2371 N N . LEU A 1 302 ? 18.882 6.884 -38.517 1.00 60.12 302 LEU A N 1
ATOM 2372 C CA . LEU A 1 302 ? 17.873 6.655 -37.493 1.00 60.12 302 LEU A CA 1
ATOM 2373 C C . LEU A 1 302 ? 16.524 7.136 -38.041 1.00 60.12 302 LEU A C 1
ATOM 2375 O O . LEU A 1 302 ? 16.304 8.339 -38.194 1.00 60.12 302 LEU A O 1
ATOM 2379 N N . VAL A 1 303 ? 15.640 6.200 -38.378 1.00 55.22 303 VAL A N 1
ATOM 2380 C CA . VAL A 1 303 ? 14.254 6.524 -38.724 1.00 55.22 303 VAL A CA 1
ATOM 2381 C C . VAL A 1 303 ? 13.472 6.565 -37.421 1.00 55.22 303 VAL A C 1
ATOM 2383 O O . VAL A 1 303 ? 13.271 5.539 -36.780 1.00 55.22 303 VAL A O 1
ATOM 2386 N N . TRP A 1 304 ? 13.087 7.769 -37.013 1.00 50.75 304 TRP A N 1
ATOM 2387 C CA . TRP A 1 304 ? 12.222 7.980 -35.862 1.00 50.75 304 TRP A CA 1
ATOM 2388 C C . TRP A 1 304 ? 10.805 7.547 -36.222 1.00 50.75 304 TRP A C 1
ATOM 2390 O O . TRP A 1 304 ? 10.194 8.144 -37.111 1.00 50.75 304 TRP A O 1
ATOM 2400 N N . ASP A 1 305 ? 10.284 6.528 -35.544 1.00 50.00 305 ASP A N 1
ATOM 2401 C CA . ASP A 1 305 ? 8.845 6.292 -35.531 1.00 50.00 305 ASP A CA 1
ATOM 2402 C C . ASP A 1 305 ? 8.225 7.203 -34.461 1.00 50.00 305 ASP A C 1
ATOM 2404 O O . ASP A 1 305 ? 8.757 7.371 -33.363 1.00 50.00 305 ASP A O 1
ATOM 2408 N N . ASN A 1 306 ? 7.100 7.832 -34.779 1.00 47.12 306 ASN A N 1
ATOM 2409 C CA . ASN A 1 306 ? 6.470 8.888 -33.978 1.00 47.12 306 ASN A CA 1
ATOM 2410 C C . ASN A 1 306 ? 5.870 8.386 -32.645 1.00 47.12 306 ASN A C 1
ATOM 2412 O O . ASN A 1 306 ? 5.144 9.120 -31.973 1.00 47.12 306 ASN A O 1
ATOM 2416 N N . ILE A 1 307 ? 6.147 7.141 -32.259 1.00 49.66 307 ILE A N 1
ATOM 2417 C CA . ILE A 1 307 ? 5.616 6.480 -31.062 1.00 49.66 307 ILE A CA 1
ATOM 2418 C C . ILE A 1 307 ? 6.486 6.785 -29.820 1.00 49.66 307 ILE A C 1
ATOM 2420 O O . ILE A 1 307 ? 6.007 6.671 -28.693 1.00 49.66 307 ILE A O 1
ATOM 2424 N N . ASP A 1 308 ? 7.707 7.307 -29.996 1.00 48.03 308 ASP A N 1
ATOM 2425 C CA . ASP A 1 308 ? 8.656 7.586 -28.900 1.00 48.03 308 ASP A CA 1
ATOM 2426 C C . ASP A 1 308 ? 8.485 8.965 -28.222 1.00 48.03 308 ASP A C 1
ATOM 2428 O O . ASP A 1 308 ? 9.235 9.329 -27.311 1.00 48.03 308 ASP A O 1
ATOM 2432 N N . PHE A 1 309 ? 7.492 9.765 -28.627 1.00 42.12 309 PHE A N 1
ATOM 2433 C CA . PHE A 1 309 ? 7.384 11.178 -28.230 1.00 42.12 309 PHE A CA 1
ATOM 2434 C C . PHE A 1 309 ? 6.862 11.462 -26.814 1.00 42.12 309 PHE A C 1
ATOM 2436 O O . PHE A 1 309 ? 6.670 12.626 -26.457 1.00 42.12 309 PHE A O 1
ATOM 2443 N N . VAL A 1 310 ? 6.682 10.456 -25.957 1.00 41.88 310 VAL A N 1
ATOM 2444 C CA . VAL A 1 310 ? 6.242 10.691 -24.574 1.00 41.88 310 VAL A CA 1
ATOM 2445 C C . VAL A 1 310 ? 7.389 10.443 -23.581 1.00 41.88 310 VAL A C 1
ATOM 2447 O O . VAL A 1 310 ? 7.428 9.461 -22.847 1.00 41.88 310 VAL A O 1
ATOM 2450 N N . ILE A 1 311 ? 8.286 11.440 -23.541 1.00 39.12 311 ILE A N 1
ATOM 2451 C CA . ILE A 1 311 ? 8.959 12.009 -22.346 1.00 39.12 311 ILE A CA 1
ATOM 2452 C C . ILE A 1 311 ? 10.437 11.658 -22.055 1.00 39.12 311 ILE A C 1
ATOM 2454 O O . ILE A 1 311 ? 11.074 12.460 -21.381 1.00 39.12 311 ILE A O 1
ATOM 2458 N N . ASN A 1 312 ? 11.083 10.622 -22.605 1.00 39.06 312 ASN A N 1
ATOM 2459 C CA . ASN A 1 312 ? 12.429 10.258 -22.091 1.00 39.06 312 ASN A CA 1
ATOM 2460 C C . ASN A 1 312 ? 13.668 10.524 -22.954 1.00 39.06 312 ASN A C 1
ATOM 2462 O O . ASN A 1 312 ? 14.782 10.391 -22.442 1.00 39.06 312 ASN A O 1
ATOM 2466 N N . LEU A 1 313 ? 13.552 10.918 -24.226 1.00 41.19 313 LEU A N 1
ATOM 2467 C CA . LEU A 1 313 ? 14.745 10.914 -25.086 1.00 41.19 313 LEU A CA 1
ATOM 2468 C C . LEU A 1 313 ? 15.641 12.161 -25.033 1.00 41.19 313 LEU A C 1
ATOM 2470 O O . LEU A 1 313 ? 16.731 12.135 -25.603 1.00 41.19 313 LEU A O 1
ATOM 2474 N N . VAL A 1 314 ? 15.260 13.226 -24.320 1.00 40.53 314 VAL A N 1
ATOM 2475 C CA . VAL A 1 314 ? 16.132 14.414 -24.216 1.00 40.53 314 VAL A CA 1
ATOM 2476 C C . VAL A 1 314 ? 17.398 14.108 -23.401 1.00 40.53 314 VAL A C 1
ATOM 2478 O O . VAL A 1 314 ? 18.462 14.645 -23.699 1.00 40.53 314 VAL A O 1
ATOM 2481 N N . PHE A 1 315 ? 17.338 13.180 -22.439 1.00 36.66 315 PHE A N 1
ATOM 2482 C CA . PHE A 1 315 ? 18.507 12.830 -21.625 1.00 36.66 315 PHE A CA 1
ATOM 2483 C C . PHE A 1 315 ? 19.428 11.791 -22.280 1.00 36.66 315 PHE A C 1
ATOM 2485 O O . PHE A 1 315 ? 20.649 11.940 -22.216 1.00 36.66 315 PHE A O 1
ATOM 2492 N N . MET A 1 316 ? 18.883 10.775 -22.961 1.00 37.72 316 MET A N 1
ATOM 2493 C CA . MET A 1 316 ? 19.704 9.686 -23.514 1.00 37.72 316 MET A CA 1
ATOM 2494 C C . MET A 1 316 ? 20.524 10.124 -24.739 1.00 37.72 316 MET A C 1
ATOM 2496 O O . MET A 1 316 ? 21.681 9.728 -24.885 1.00 37.72 316 MET A O 1
ATOM 2500 N N . VAL A 1 317 ? 19.978 11.015 -25.577 1.00 40.81 317 VAL A N 1
ATOM 2501 C CA . VAL A 1 317 ? 20.696 11.541 -26.753 1.00 40.81 317 VAL A CA 1
ATOM 2502 C C . VAL A 1 317 ? 21.794 12.520 -26.349 1.00 40.81 317 VAL A C 1
ATOM 2504 O O . VAL A 1 317 ? 22.885 12.469 -26.914 1.00 40.81 317 VAL A O 1
ATOM 2507 N N . HIS A 1 318 ? 21.572 13.359 -25.332 1.00 35.66 318 HIS A N 1
ATOM 2508 C CA . HIS A 1 318 ? 22.612 14.286 -24.884 1.00 35.66 318 HIS A CA 1
ATOM 2509 C C . HIS A 1 318 ? 23.822 13.541 -24.299 1.00 35.66 318 HIS A C 1
ATOM 2511 O O . HIS A 1 318 ? 24.951 13.983 -24.483 1.00 35.66 318 HIS A O 1
ATOM 2517 N N . GLN A 1 319 ? 23.618 12.387 -23.653 1.00 33.69 319 GLN A N 1
ATOM 2518 C CA . GLN A 1 319 ? 24.689 11.626 -23.000 1.00 33.69 319 GLN A CA 1
ATOM 2519 C C . GLN A 1 319 ? 25.460 10.708 -23.970 1.00 33.69 319 GLN A C 1
ATOM 2521 O O . GLN A 1 319 ? 26.690 10.667 -23.906 1.00 33.69 319 GLN A O 1
ATOM 2526 N N . CYS A 1 320 ? 24.781 10.053 -24.922 1.00 34.59 320 CYS A N 1
ATOM 2527 C CA . CYS A 1 320 ? 25.446 9.271 -25.975 1.00 34.59 320 CYS A CA 1
ATOM 2528 C C . CYS A 1 320 ? 26.187 10.153 -26.992 1.00 34.59 320 CYS A C 1
ATOM 2530 O O . CYS A 1 320 ? 27.312 9.818 -27.364 1.00 34.59 320 CYS A O 1
ATOM 2532 N N . CYS A 1 321 ? 25.620 11.295 -27.402 1.00 34.47 321 CYS A N 1
ATOM 2533 C CA . CYS A 1 321 ? 26.328 12.215 -28.295 1.00 34.47 321 CYS A CA 1
ATOM 2534 C C . CYS A 1 321 ? 27.533 12.866 -27.603 1.00 34.47 321 CYS A C 1
ATOM 2536 O O . CYS A 1 321 ? 28.579 12.966 -28.232 1.00 34.47 321 CYS A O 1
ATOM 2538 N N . PHE A 1 322 ? 27.453 13.231 -26.314 1.00 33.75 322 PHE A N 1
ATOM 2539 C CA . PHE A 1 322 ? 28.613 13.802 -25.611 1.00 33.75 322 PHE A CA 1
ATOM 2540 C C . PHE A 1 322 ? 29.762 12.808 -25.414 1.00 33.75 322 PHE A C 1
ATOM 2542 O O . PHE A 1 322 ? 30.912 13.230 -25.434 1.00 33.75 322 PHE A O 1
ATOM 2549 N N . HIS A 1 323 ? 29.492 11.513 -25.215 1.00 36.53 323 HIS A N 1
ATOM 2550 C CA . HIS A 1 323 ? 30.569 10.520 -25.100 1.00 36.53 323 HIS A CA 1
ATOM 2551 C C . HIS A 1 323 ? 31.240 10.223 -26.445 1.00 36.53 323 HIS A C 1
ATOM 2553 O O . HIS A 1 323 ? 32.446 10.024 -26.485 1.00 36.53 323 HIS A O 1
ATOM 2559 N N . LEU A 1 324 ? 30.492 10.258 -27.551 1.00 36.38 324 LEU A N 1
ATOM 2560 C CA . LEU A 1 324 ? 31.053 10.082 -28.896 1.00 36.38 324 LEU A CA 1
ATOM 2561 C C . LEU A 1 324 ? 31.813 11.314 -29.419 1.00 36.38 324 LEU A C 1
ATOM 2563 O O . LEU A 1 324 ? 32.587 11.169 -30.357 1.00 36.38 324 LEU A O 1
ATOM 2567 N N . TRP A 1 325 ? 31.609 12.496 -28.824 1.00 33.38 325 TRP A N 1
ATOM 2568 C CA . TRP A 1 325 ? 32.267 13.755 -29.214 1.00 33.38 325 TRP A CA 1
ATOM 2569 C C . TRP A 1 325 ? 33.379 14.226 -28.265 1.00 33.38 325 TRP A C 1
ATOM 2571 O O . TRP A 1 325 ? 34.043 15.212 -28.559 1.00 33.38 325 TRP A O 1
ATOM 2581 N N . ARG A 1 326 ? 33.570 13.579 -27.107 1.00 28.72 326 ARG A N 1
ATOM 2582 C CA . ARG A 1 326 ? 34.612 13.963 -26.133 1.00 28.72 326 ARG A CA 1
ATOM 2583 C C . ARG A 1 326 ? 35.941 13.214 -26.343 1.00 28.72 326 ARG A C 1
ATOM 2585 O O . ARG A 1 326 ? 36.915 13.539 -25.677 1.00 28.72 326 ARG A O 1
ATOM 2592 N N . ASP A 1 327 ? 35.977 12.263 -27.275 1.00 36.12 327 ASP A N 1
ATOM 2593 C CA . ASP A 1 327 ? 37.183 11.527 -27.687 1.00 36.12 327 ASP A CA 1
ATOM 2594 C C . ASP A 1 327 ? 37.875 12.143 -28.932 1.00 36.12 327 ASP A C 1
ATOM 2596 O O . ASP A 1 327 ? 38.611 11.444 -29.633 1.00 36.12 327 ASP A O 1
ATOM 2600 N N . GLU A 1 328 ? 37.650 13.435 -29.213 1.00 35.03 328 GLU A N 1
ATOM 2601 C CA . GLU A 1 328 ? 38.427 14.234 -30.186 1.00 35.03 328 GLU A CA 1
ATOM 2602 C C . GLU A 1 328 ? 39.348 15.250 -29.502 1.00 35.03 328 GLU A C 1
ATOM 2604 O O . GLU A 1 328 ? 38.874 15.981 -28.598 1.00 35.03 328 GLU A O 1
#

Secondary structure (DSSP, 8-state):
---PPPPPS-HHHHHHHTHHHHHHHIIIIIIIIIIIS---EEHHHHHHHHHHHHHHHT----TT--HHHHHHHHHHH-TTEEEE--SSTT-PPEEEETTS-TTTTTTTS-----------------------S-------HHHHHHHHHHHHHHHHHHHHS-----PSSP-TTTSSHHHHHHSS-HHHHHHHHHHTTS--S--SSSPPP--HHHHHHHHHHHHHHHHHHTTTSS--HHHHHHHHHHHHHH--HHHHHHHHHTTSS--HHHHHHHHHHHHHHHHHH-TT-PPTT--TT--------TT--SS-HHHHHHHHHHHHHS--

Organism: Gymnodraco acuticeps (NCBI:txid8218)

Foldseek 3Di:
DDDDDDDDPPLPVVCVVCVVLVVVLCVPPVCVCFPVVQDKDFLVVSQVSSQVSCCVPVVDGCVVPDSVSVVVVCCVVCVQKDWDDDPDPDDTIIIHGVPDDPVVVVVPDDDDDDDDDDDDDDDDDDDDDDDDDDPPVPCDPVNVVVVVVLVVVVLVVLVPFAFQPDPPPDDPVCLDPVVLVSRFQQSQLQVLCVVVPQDDDDDHPDHDDGDPVVSVVSSLVRQLVSCVSCVNPRHGSQQQVVLLVCCVVPVDLVVSCVCVVVSRHHHPVVNVSSVVRVVVVCVVVDDPPDPPPDDPPDDDDDDDDPSPPPDDDVPVVVVVVCVVPVVD

pLDDT: mean 70.84, std 21.61, range [27.88, 97.69]

Sequence (328 aa):
MFLLRPDKPETEQDEAMFDASYKLFCERIIRQRLLVNNEVLRMGQLRQAFIDMVKANEGVDASNYRQDLLKKRLAQDFPQLAFHMPTKRNVCELVFAETLSKDALVDMLPDPSGTETTQSSELSQTDSDNETGRTKCQTTHEDTRTLYTAALFLKRLLSDTPGMSCPWPPTSENLNVTESQTVVPIGLYNLLSWIIGSTEEPTLDHYVNIDDDVHLKVLSVCQDIVYLASKGRKQTPKSLALGLTVRHLTGSSRIVSLLNRLGHCASWDTVLSLDTSLAQLTLVEGRDKIPKGFSKRTPTTLVWDNIDFVINLVFMVHQCCFHLWRDE